Protein AF-A0A849I691-F1 (afdb_monomer)

Secondary structure (DSSP, 8-state):
-PPEEEEE-SSHHHHHHHHHHHHTT-EEEEEESSSS------EEE--THHHHHHHHTT-HHHHHHTB----EEEEE-TTS-EEEEEETTTTTTBSSSBTTEEEHHHHHHHHHHHHTTTSEEEET--PPPSSS-TTHHHHHS--SHHHHHHHHHHHHHHTSHHHHHHHHHHS-PPP-------------

Organism: NCBI:txid2730920

Sequence (188 aa):
MAHRVLVTGASIAGCTAAWWLSHLGNEVTVVERTAEFRDGGQNIDVRGIGREVLRRMGLEQRVLECGTGETGTAWVDGDGRIVAQFTTDELGGDGPTAEMEILRGDLARVLYEAARDTVEFRFGDSIRGQGIPKIAPKLANPKTRLGIRLLHAALRIASTRGVRLIAGRLFSRPPKAPDISVYEHPAG

Radius of gyration: 23.82 Å; Cα contacts (8 Å, |Δi|>4): 240; chains: 1; bounding box: 52×49×68 Å

Solvent-accessible surface area (backbone atoms only — not comparable to full-atom values): 11074 Å² total; per-residue (Å²): 131,71,48,84,44,82,40,81,36,80,37,57,71,34,22,50,50,45,36,56,45,27,76,73,54,27,51,33,37,36,30,18,65,48,74,58,88,72,73,56,73,57,78,43,67,54,57,72,69,57,42,52,54,30,46,76,70,72,38,42,68,62,50,52,75,57,31,71,75,71,62,50,48,72,44,58,50,98,86,66,48,78,77,46,75,49,42,20,76,84,44,76,32,74,40,100,42,32,71,41,26,25,32,48,11,55,55,21,45,57,36,38,66,74,19,55,88,69,33,48,76,39,56,55,32,72,90,74,81,76,99,56,63,89,58,52,70,51,69,76,57,48,90,45,75,66,49,43,53,51,49,54,50,52,53,55,56,58,68,33,72,70,48,46,57,52,47,59,70,77,64,67,65,80,76,77,71,78,88,68,76,70,79,78,72,78,88,124

Foldseek 3Di:
DAEEEEFEALFQVRLLVLLVSLVVVYAYEYEYQAQDQDAFADKDDQDDVSLVSCVVLVNNVVLLVQAPPQQWDFDADPVRDTPDIDGCVNVVQPPVHGSRIHTRRSSSVSSCVSNVVRYHYHYNDDDDDPPDPPCVVCLVDPPDPVSVVVVVVVVVVCPDPVNVVVCCVPPPDPPPPPPPPPPPDPPD

pLDDT: mean 86.13, std 14.06, range [45.44, 98.62]

Structure (mmCIF, N/CA/C/O backbone):
data_AF-A0A849I691-F1
#
_entry.id   AF-A0A849I691-F1
#
loop_
_atom_site.group_PDB
_atom_site.id
_atom_site.type_symbol
_atom_site.label_atom_id
_atom_site.label_alt_id
_atom_site.label_comp_id
_atom_site.label_asym_id
_atom_site.label_entity_id
_atom_site.label_seq_id
_atom_site.pdbx_PDB_ins_code
_atom_site.Cartn_x
_atom_site.Cartn_y
_atom_site.Cartn_z
_atom_site.occupancy
_atom_site.B_iso_or_equiv
_atom_site.auth_seq_id
_atom_site.auth_comp_id
_atom_site.auth_asym_id
_atom_site.auth_atom_id
_atom_site.pdbx_PDB_model_num
ATOM 1 N N . MET A 1 1 ? -1.406 7.178 24.703 1.00 60.94 1 MET A N 1
ATOM 2 C CA . MET A 1 1 ? -2.685 6.467 24.932 1.00 60.94 1 MET A CA 1
ATOM 3 C C . MET A 1 1 ? -2.991 5.663 23.679 1.00 60.94 1 MET A C 1
ATOM 5 O O . MET A 1 1 ? -2.717 6.174 22.603 1.00 60.94 1 MET A O 1
ATOM 9 N N . ALA A 1 2 ? -3.506 4.439 23.793 1.00 82.75 2 ALA A N 1
ATOM 10 C CA . ALA A 1 2 ? -3.894 3.654 22.620 1.00 82.75 2 ALA A CA 1
ATOM 11 C C . ALA A 1 2 ? -5.190 4.221 22.016 1.00 82.75 2 ALA A C 1
ATOM 13 O O . ALA A 1 2 ? -6.196 4.343 22.720 1.00 82.75 2 ALA A O 1
ATOM 14 N N . HIS A 1 3 ? -5.171 4.593 20.733 1.00 95.31 3 HIS A N 1
ATOM 15 C CA . HIS A 1 3 ? -6.368 5.019 20.007 1.00 95.31 3 HIS A CA 1
ATOM 16 C C . HIS A 1 3 ? -6.984 3.844 19.247 1.00 95.31 3 HIS A C 1
ATOM 18 O O . HIS A 1 3 ? -6.275 2.935 18.820 1.00 95.31 3 HIS A O 1
ATOM 24 N N . ARG A 1 4 ? -8.303 3.898 19.027 1.00 97.62 4 ARG A N 1
ATOM 25 C CA . ARG A 1 4 ? -8.990 3.017 18.075 1.00 97.62 4 ARG A CA 1
ATOM 26 C C . ARG A 1 4 ? -9.039 3.683 16.711 1.00 97.62 4 ARG A C 1
ATOM 28 O O . ARG A 1 4 ? -9.617 4.765 16.586 1.00 97.62 4 ARG A O 1
ATOM 35 N N . VAL A 1 5 ? -8.458 3.043 15.702 1.00 98.00 5 VAL A N 1
ATOM 36 C CA . VAL A 1 5 ? -8.340 3.593 14.349 1.00 98.00 5 VAL A CA 1
ATOM 37 C C . VAL A 1 5 ? -8.994 2.660 13.337 1.00 98.00 5 VAL A C 1
ATOM 39 O O . VAL A 1 5 ? -8.696 1.472 13.281 1.00 98.00 5 VAL A O 1
ATOM 42 N N . LEU A 1 6 ? -9.871 3.221 12.502 1.00 97.69 6 LEU A N 1
ATOM 43 C CA . LEU A 1 6 ? -10.476 2.520 11.374 1.00 97.69 6 LEU A CA 1
ATOM 44 C C . LEU A 1 6 ? -9.784 2.938 10.074 1.00 97.69 6 LEU A C 1
ATOM 46 O O . LEU A 1 6 ? -9.801 4.114 9.708 1.00 97.69 6 LEU A O 1
ATOM 50 N N . VAL A 1 7 ? -9.231 1.971 9.349 1.00 98.06 7 VAL A N 1
ATOM 51 C CA . VAL A 1 7 ? -8.635 2.154 8.021 1.00 98.06 7 VAL A CA 1
ATOM 52 C C . VAL A 1 7 ? -9.565 1.550 6.968 1.00 98.06 7 VAL A C 1
ATOM 54 O O . VAL A 1 7 ? -10.078 0.447 7.132 1.00 98.06 7 VAL A O 1
ATOM 57 N N . THR A 1 8 ? -9.804 2.267 5.869 1.00 96.88 8 THR A N 1
ATOM 58 C CA . THR A 1 8 ? -10.676 1.805 4.776 1.00 96.88 8 THR A CA 1
ATOM 59 C C . THR A 1 8 ? -9.861 1.403 3.548 1.00 96.88 8 THR A C 1
ATOM 61 O O . THR A 1 8 ? -9.319 2.255 2.845 1.00 96.88 8 THR A O 1
ATOM 64 N N . GLY A 1 9 ? -9.847 0.106 3.251 1.00 96.69 9 GLY A N 1
ATOM 65 C CA . GLY A 1 9 ? -9.200 -0.518 2.100 1.00 96.69 9 GLY A CA 1
ATOM 66 C C . GLY A 1 9 ? -7.995 -1.373 2.493 1.00 96.69 9 GLY A C 1
ATOM 67 O O . GLY A 1 9 ? -7.055 -0.875 3.108 1.00 96.69 9 GLY A O 1
ATOM 68 N N . ALA A 1 10 ? -7.985 -2.639 2.073 1.00 96.75 10 ALA A N 1
ATOM 69 C CA . ALA A 1 10 ? -6.887 -3.584 2.295 1.00 96.75 10 ALA A CA 1
ATOM 70 C C . ALA A 1 10 ? -6.033 -3.713 1.023 1.00 96.75 10 ALA A C 1
ATOM 72 O O . ALA A 1 10 ? -6.043 -4.717 0.316 1.00 96.75 10 ALA A O 1
ATOM 73 N N . SER A 1 11 ? -5.320 -2.638 0.688 1.00 95.56 11 SER A N 1
ATOM 74 C CA . SER A 1 11 ? -4.305 -2.627 -0.375 1.00 95.56 11 SER A CA 1
ATOM 75 C C . SER A 1 11 ? -3.050 -1.917 0.137 1.00 95.56 11 SER A C 1
ATOM 77 O O . SER A 1 11 ? -2.894 -1.800 1.345 1.00 95.56 11 SER A O 1
ATOM 79 N N . ILE A 1 12 ? -2.179 -1.418 -0.742 1.00 97.00 12 ILE A N 1
ATOM 80 C CA . ILE A 1 12 ? -0.862 -0.862 -0.386 1.00 97.00 12 ILE A CA 1
ATOM 81 C C . ILE A 1 12 ? -0.962 0.167 0.752 1.00 97.00 12 ILE A C 1
ATOM 83 O O . ILE A 1 12 ? -0.550 -0.112 1.871 1.00 97.00 12 ILE A O 1
ATOM 87 N N . ALA A 1 13 ? -1.591 1.323 0.508 1.00 97.31 13 ALA A N 1
ATOM 88 C CA . ALA A 1 13 ? -1.634 2.402 1.498 1.00 97.31 13 ALA A CA 1
ATOM 89 C C . ALA A 1 13 ? -2.339 2.000 2.805 1.00 97.31 13 ALA A C 1
ATOM 91 O O . ALA A 1 13 ? -1.887 2.370 3.884 1.00 97.31 13 ALA A O 1
ATOM 92 N N . GLY A 1 14 ? -3.431 1.234 2.714 1.00 97.81 14 GLY A N 1
ATOM 93 C CA . GLY A 1 14 ? -4.190 0.806 3.887 1.00 97.81 14 GLY A CA 1
ATOM 94 C C . GLY A 1 14 ? -3.421 -0.181 4.763 1.00 97.81 14 GLY A C 1
ATOM 95 O O . GLY A 1 14 ? -3.361 0.013 5.972 1.00 97.81 14 GLY A O 1
ATOM 96 N N . CYS A 1 15 ? -2.769 -1.182 4.163 1.00 98.00 15 CYS A N 1
ATOM 97 C CA . CYS A 1 15 ? -1.963 -2.152 4.906 1.00 98.00 15 CYS A CA 1
ATOM 98 C C . CYS A 1 15 ? -0.709 -1.494 5.496 1.00 98.00 15 CYS A C 1
ATOM 100 O O . CYS A 1 15 ? -0.416 -1.700 6.670 1.00 98.00 15 CYS A O 1
ATOM 102 N N . THR A 1 16 ? -0.019 -0.630 4.739 1.00 98.50 16 THR A N 1
ATOM 103 C CA . THR A 1 16 ? 1.133 0.133 5.249 1.00 98.50 16 THR A CA 1
ATOM 104 C C . THR A 1 16 ? 0.745 1.030 6.424 1.00 98.50 16 THR A C 1
ATOM 106 O O . THR A 1 16 ? 1.423 1.024 7.450 1.00 98.50 16 THR A O 1
ATOM 109 N N . ALA A 1 17 ? -0.351 1.789 6.308 1.00 98.38 17 ALA A N 1
ATOM 110 C CA . ALA A 1 17 ? -0.817 2.652 7.390 1.00 98.38 17 ALA A CA 1
ATOM 111 C C . ALA A 1 17 ? -1.212 1.835 8.625 1.00 98.38 17 ALA A C 1
ATOM 113 O O . ALA A 1 17 ? -0.834 2.193 9.737 1.00 98.38 17 ALA A O 1
ATOM 114 N N . ALA A 1 18 ? -1.935 0.729 8.432 1.00 98.50 18 ALA A N 1
ATOM 115 C CA . ALA A 1 18 ? -2.361 -0.128 9.527 1.00 98.50 18 ALA A CA 1
ATOM 116 C C . ALA A 1 18 ? -1.176 -0.748 10.276 1.00 98.50 18 ALA A C 1
ATOM 118 O O . ALA A 1 18 ? -1.169 -0.736 11.506 1.00 98.50 18 ALA A O 1
ATOM 119 N N . TRP A 1 19 ? -0.150 -1.198 9.546 1.00 98.62 19 TRP A N 1
ATOM 120 C CA . TRP A 1 19 ? 1.090 -1.698 10.132 1.00 98.62 19 TRP A CA 1
ATOM 121 C C . TRP A 1 19 ? 1.742 -0.645 11.033 1.00 98.62 19 TRP A C 1
ATOM 123 O O . TRP A 1 19 ? 1.945 -0.902 12.217 1.00 98.62 19 TRP A O 1
ATOM 133 N N . TRP A 1 20 ? 1.993 0.565 10.518 1.00 98.31 20 TRP A N 1
ATOM 134 C CA . TRP A 1 20 ? 2.648 1.629 11.292 1.00 98.31 20 TRP A CA 1
ATOM 135 C C . TRP A 1 20 ? 1.816 2.079 12.493 1.00 98.31 20 TRP A C 1
ATOM 137 O O . TRP A 1 20 ? 2.354 2.253 13.581 1.00 98.31 20 TRP A O 1
ATOM 147 N N . LEU A 1 21 ? 0.503 2.241 12.325 1.00 98.25 21 LEU A N 1
ATOM 148 C CA . LEU A 1 21 ? -0.388 2.637 13.415 1.00 98.25 21 LEU A CA 1
ATOM 149 C C . LEU A 1 21 ? -0.431 1.581 14.526 1.00 98.25 21 LEU A C 1
ATOM 151 O O . LEU A 1 21 ? -0.383 1.950 15.700 1.00 98.25 21 LEU A O 1
ATOM 155 N N . SER A 1 22 ? -0.467 0.295 14.168 1.00 97.88 22 SER A N 1
ATOM 156 C CA . SER A 1 22 ? -0.406 -0.808 15.133 1.00 97.88 22 SER A CA 1
ATOM 157 C C . SER A 1 22 ? 0.940 -0.834 15.872 1.00 97.88 22 SER A C 1
ATOM 159 O O . SER A 1 22 ? 0.965 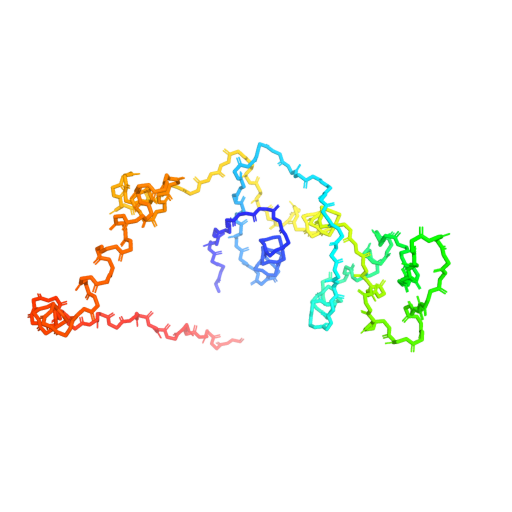-0.890 17.100 1.00 97.88 22 SER A O 1
ATOM 161 N N . HIS A 1 23 ? 2.061 -0.634 15.166 1.00 96.19 23 HIS A N 1
ATOM 162 C CA . HIS A 1 23 ? 3.401 -0.555 15.774 1.00 96.19 23 HIS A CA 1
ATOM 163 C C . HIS A 1 23 ? 3.597 0.664 16.690 1.00 96.19 23 HIS A C 1
ATOM 165 O O . HIS A 1 23 ? 4.462 0.650 17.562 1.00 96.19 23 HIS A O 1
ATOM 171 N N . LEU A 1 24 ? 2.773 1.703 16.540 1.00 96.38 24 LEU A N 1
ATOM 172 C CA . LEU A 1 24 ? 2.709 2.844 17.458 1.00 96.38 24 LEU A CA 1
ATOM 173 C C . LEU A 1 24 ? 1.798 2.592 18.679 1.00 96.38 24 LEU A C 1
ATOM 175 O O . LEU A 1 24 ? 1.555 3.513 19.459 1.00 96.38 24 LEU A O 1
ATOM 179 N N . GLY A 1 25 ? 1.285 1.370 18.856 1.00 96.56 25 GLY A N 1
ATOM 180 C CA . GLY A 1 25 ? 0.466 0.965 20.002 1.00 96.56 25 GLY A CA 1
ATOM 181 C C . GLY A 1 25 ? -1.027 1.280 19.868 1.00 96.56 25 GLY A C 1
ATOM 182 O O . GLY A 1 25 ? -1.720 1.373 20.882 1.00 96.56 25 GLY A O 1
ATOM 183 N N . ASN A 1 26 ? -1.531 1.483 18.647 1.00 97.94 26 ASN A N 1
ATOM 184 C CA . ASN A 1 26 ? -2.956 1.720 18.402 1.00 97.94 26 ASN A CA 1
ATOM 185 C C . ASN A 1 26 ? -3.703 0.416 18.101 1.00 97.94 26 ASN A C 1
ATOM 187 O O . ASN A 1 26 ? -3.159 -0.505 17.501 1.00 97.94 26 ASN A O 1
ATOM 191 N N . GLU A 1 27 ? -4.985 0.378 18.454 1.00 98.00 27 GLU A N 1
ATOM 192 C CA . GLU A 1 27 ? -5.903 -0.693 18.070 1.00 98.00 27 GLU A CA 1
ATOM 193 C C . GLU A 1 27 ? -6.467 -0.370 16.681 1.00 98.00 27 GLU A C 1
ATOM 195 O O . GLU A 1 27 ? -7.225 0.592 16.511 1.00 98.00 27 GLU A O 1
ATOM 200 N N . VAL A 1 28 ? -6.055 -1.132 15.667 1.00 98.56 28 VAL A N 1
ATOM 201 C CA . VAL A 1 28 ? -6.387 -0.845 14.267 1.00 98.56 28 VAL A CA 1
ATOM 202 C C . VAL A 1 28 ? -7.310 -1.915 13.697 1.00 98.56 28 VAL A C 1
ATOM 204 O O . VAL A 1 28 ? -6.989 -3.103 13.722 1.00 98.56 28 VAL A O 1
ATOM 207 N N . THR A 1 29 ? -8.412 -1.470 13.093 1.00 98.50 29 THR A N 1
ATOM 208 C CA . THR A 1 29 ? -9.275 -2.303 12.249 1.00 98.50 29 THR A CA 1
ATOM 209 C C . THR A 1 29 ? -9.204 -1.803 10.808 1.00 98.50 29 THR A C 1
ATOM 211 O O . THR A 1 29 ? -9.394 -0.614 10.540 1.00 98.50 29 THR A O 1
ATOM 214 N N . VAL A 1 30 ? -8.973 -2.703 9.857 1.00 98.50 30 VAL A N 1
ATOM 215 C CA . VAL A 1 30 ? -9.044 -2.441 8.416 1.00 98.50 30 VAL A CA 1
ATOM 216 C C . VAL A 1 30 ? -10.333 -3.043 7.866 1.00 98.50 30 VAL A C 1
ATOM 218 O O . VAL A 1 30 ? -10.579 -4.236 8.027 1.00 98.50 30 VAL A O 1
ATOM 221 N N . VAL A 1 31 ? -11.144 -2.242 7.175 1.00 97.94 31 VAL A N 1
ATOM 222 C CA . VAL A 1 31 ? -12.321 -2.725 6.430 1.00 97.94 31 VAL A CA 1
ATOM 223 C C . VAL A 1 31 ? -12.040 -2.744 4.933 1.00 97.94 31 VAL A C 1
ATOM 225 O O . VAL A 1 31 ? -11.530 -1.769 4.382 1.00 97.94 31 VAL A O 1
ATOM 228 N N . GLU A 1 32 ? -12.401 -3.828 4.256 1.00 97.12 32 GLU A N 1
ATOM 229 C CA . GLU A 1 32 ? -12.288 -3.975 2.804 1.00 97.12 32 GLU A CA 1
ATOM 230 C C . GLU A 1 32 ? -13.604 -4.477 2.217 1.00 97.12 32 GLU A C 1
ATOM 232 O O . GLU A 1 32 ? -14.200 -5.440 2.693 1.00 97.12 32 GLU A O 1
ATOM 237 N N . ARG A 1 33 ? -14.042 -3.828 1.135 1.00 95.62 33 ARG A N 1
ATOM 238 C CA . ARG A 1 33 ? -15.326 -4.102 0.491 1.00 95.62 33 ARG A CA 1
ATOM 239 C C . ARG A 1 33 ? -15.347 -5.467 -0.188 1.00 95.62 33 ARG A C 1
ATOM 241 O O . ARG A 1 33 ? -16.424 -6.039 -0.341 1.00 95.62 33 ARG A O 1
ATOM 248 N N . THR A 1 34 ? -14.210 -5.948 -0.684 1.00 95.06 34 THR A N 1
ATOM 249 C CA . THR A 1 34 ? -14.140 -7.271 -1.317 1.00 95.06 34 THR A CA 1
ATOM 250 C C . THR A 1 34 ? -14.197 -8.377 -0.276 1.00 95.06 34 THR A C 1
ATOM 252 O O . THR A 1 34 ? -13.718 -8.195 0.835 1.00 95.06 34 THR A O 1
ATOM 255 N N . ALA A 1 35 ? -14.820 -9.504 -0.631 1.00 95.94 35 ALA A N 1
ATOM 256 C CA . ALA A 1 35 ? -15.075 -10.615 0.291 1.00 95.94 35 ALA A CA 1
ATOM 257 C C . ALA A 1 35 ? -13.796 -11.303 0.794 1.00 95.94 35 ALA A C 1
ATOM 259 O O . ALA A 1 35 ? -13.812 -11.935 1.844 1.00 95.94 35 ALA A O 1
ATOM 260 N N . GLU A 1 36 ? -12.698 -11.145 0.062 1.00 94.69 36 GLU A N 1
ATOM 261 C CA . GLU A 1 36 ? -11.384 -11.684 0.387 1.00 94.69 36 GLU A CA 1
ATOM 262 C C . GLU A 1 36 ? -10.279 -10.752 -0.125 1.00 94.69 36 GLU A C 1
ATOM 264 O O . GLU A 1 36 ? -10.542 -9.772 -0.847 1.00 94.69 36 GLU A O 1
ATOM 269 N N . PHE A 1 37 ? -9.044 -11.058 0.276 1.00 93.94 37 PHE A N 1
ATOM 270 C CA . PHE A 1 37 ? -7.855 -10.382 -0.222 1.00 93.94 37 PHE A CA 1
ATOM 271 C C . PHE A 1 37 ? -7.702 -10.628 -1.727 1.00 93.94 37 PHE A C 1
ATOM 273 O O . PHE A 1 37 ? -7.924 -11.735 -2.209 1.00 93.94 37 PHE A O 1
ATOM 280 N N . ARG A 1 38 ? -7.342 -9.586 -2.484 1.00 89.50 38 ARG A N 1
ATOM 281 C CA . ARG A 1 38 ? -7.230 -9.672 -3.944 1.00 89.50 38 ARG A CA 1
ATOM 282 C C . ARG A 1 38 ? -5.781 -9.665 -4.390 1.00 89.50 38 ARG A C 1
ATOM 284 O O . ARG A 1 38 ? -5.086 -8.672 -4.184 1.00 89.50 38 ARG A O 1
ATOM 291 N N . ASP A 1 39 ? -5.417 -10.720 -5.101 1.00 87.25 39 ASP A N 1
ATOM 292 C CA . ASP A 1 39 ? -4.116 -10.872 -5.742 1.00 87.25 39 ASP A CA 1
ATOM 293 C C . ASP A 1 39 ? -4.056 -10.276 -7.147 1.00 87.25 39 ASP A C 1
ATOM 295 O O . ASP A 1 39 ? -5.061 -9.840 -7.723 1.00 87.25 39 ASP A O 1
ATOM 299 N N . GLY A 1 40 ? -2.840 -10.287 -7.694 1.00 85.62 40 GLY A N 1
ATOM 300 C CA . GLY A 1 40 ? -2.536 -9.847 -9.046 1.00 85.62 4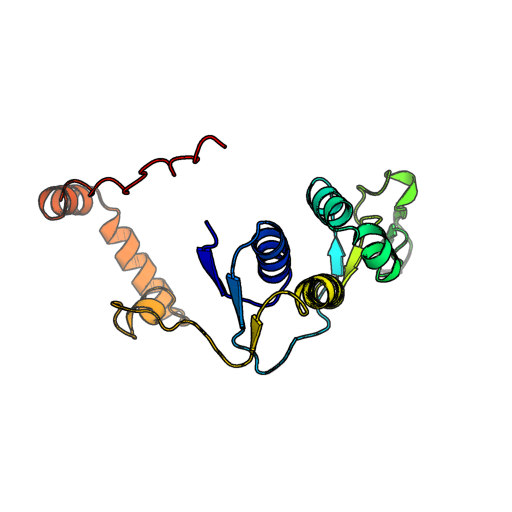0 GLY A CA 1
ATOM 301 C C . GLY A 1 40 ? -2.715 -8.344 -9.262 1.00 85.62 40 GLY A C 1
ATOM 302 O O . GLY A 1 40 ? -2.838 -7.536 -8.338 1.00 85.62 40 GLY A O 1
ATOM 303 N N . GLY A 1 41 ? -2.714 -7.949 -10.529 1.00 87.94 41 GLY A N 1
ATOM 304 C CA . GLY A 1 41 ? -2.784 -6.555 -10.949 1.00 87.94 41 GLY A CA 1
ATOM 305 C C . GLY A 1 41 ? -1.651 -6.206 -11.899 1.00 87.94 41 GLY A C 1
ATOM 306 O O . GLY A 1 41 ? -0.968 -7.079 -12.415 1.00 87.94 41 GLY A O 1
ATOM 307 N N . GLN A 1 42 ? -1.496 -4.916 -12.149 1.00 93.19 42 GLN A N 1
ATOM 308 C CA . GLN A 1 42 ? -0.450 -4.372 -13.005 1.00 93.19 42 GLN A CA 1
ATOM 309 C C . GLN A 1 42 ? 0.908 -4.290 -12.288 1.00 93.19 42 GLN A C 1
ATOM 311 O O . GLN A 1 42 ? 0.939 -4.175 -11.056 1.00 93.19 42 GLN A O 1
ATOM 316 N N . ASN A 1 43 ? 1.993 -4.265 -13.066 1.00 92.31 43 ASN A N 1
ATOM 317 C CA . ASN A 1 43 ? 3.331 -3.920 -12.585 1.00 92.31 43 ASN A CA 1
ATOM 318 C C . ASN A 1 43 ? 3.320 -2.497 -12.013 1.00 92.31 43 ASN A C 1
ATOM 320 O O . ASN A 1 43 ? 2.630 -1.604 -12.523 1.00 92.31 43 ASN A O 1
ATOM 324 N N . ILE A 1 44 ? 4.051 -2.306 -10.923 1.00 93.19 44 ILE A N 1
ATOM 325 C CA . ILE A 1 44 ? 4.296 -1.009 -10.304 1.00 93.19 44 ILE A CA 1
ATOM 326 C C . ILE A 1 44 ? 5.751 -0.930 -9.859 1.00 93.19 44 ILE A C 1
ATOM 328 O O . ILE A 1 44 ? 6.337 -1.930 -9.451 1.00 93.19 44 ILE A O 1
ATOM 332 N N . ASP A 1 45 ? 6.272 0.288 -9.833 1.00 91.94 45 ASP A N 1
ATOM 333 C CA . ASP A 1 45 ? 7.601 0.566 -9.307 1.00 91.94 45 ASP A CA 1
ATOM 334 C C . ASP A 1 45 ? 7.518 1.121 -7.892 1.00 91.94 45 ASP A C 1
ATOM 336 O O . ASP A 1 45 ? 6.725 2.028 -7.604 1.00 91.94 45 ASP A O 1
ATOM 340 N N . VAL A 1 46 ? 8.405 0.651 -7.019 1.00 91.50 46 VAL A N 1
ATOM 341 C CA . VAL A 1 46 ? 8.628 1.275 -5.715 1.00 91.50 46 VAL A CA 1
ATOM 342 C C . VAL A 1 46 ? 9.951 2.032 -5.734 1.00 91.50 46 VAL A C 1
ATOM 344 O O . VAL A 1 46 ? 11.031 1.450 -5.768 1.00 91.50 46 VAL A O 1
ATOM 347 N N . ARG A 1 47 ? 9.866 3.364 -5.675 1.00 89.69 47 ARG A N 1
ATOM 348 C CA . ARG A 1 47 ? 11.020 4.268 -5.789 1.00 89.69 47 ARG A CA 1
ATOM 349 C C . ARG A 1 47 ? 11.155 5.181 -4.573 1.00 89.69 47 ARG A C 1
ATOM 351 O O . ARG A 1 47 ? 10.195 5.403 -3.826 1.00 89.69 47 ARG A O 1
ATOM 358 N N . GLY A 1 48 ? 12.354 5.735 -4.392 1.00 89.75 48 GLY A N 1
ATOM 359 C CA . GLY A 1 48 ? 12.650 6.776 -3.405 1.00 89.75 48 GLY A CA 1
ATOM 360 C C . GLY A 1 48 ? 12.126 6.459 -2.000 1.00 89.75 48 GLY A C 1
ATOM 361 O O . GLY A 1 48 ? 12.457 5.432 -1.409 1.00 89.75 48 GLY A O 1
ATOM 362 N N . ILE A 1 49 ? 11.272 7.341 -1.470 1.00 93.00 49 ILE A N 1
ATOM 363 C CA . ILE A 1 49 ? 10.722 7.233 -0.107 1.00 93.00 49 ILE A CA 1
ATOM 364 C C . ILE A 1 49 ? 9.904 5.945 0.084 1.00 93.00 49 ILE A C 1
ATOM 366 O O . ILE A 1 49 ? 9.905 5.392 1.180 1.00 93.00 49 ILE A O 1
ATOM 370 N N . GLY A 1 50 ? 9.247 5.425 -0.959 1.00 93.50 50 GLY A N 1
ATOM 371 C CA . GLY A 1 50 ? 8.500 4.167 -0.856 1.00 93.50 50 GLY A CA 1
ATOM 372 C C . GLY A 1 50 ? 9.399 2.989 -0.474 1.00 93.50 50 GLY A C 1
ATOM 373 O O . GLY A 1 50 ? 9.047 2.198 0.400 1.00 93.50 50 GLY A O 1
ATOM 374 N N . ARG A 1 51 ? 10.604 2.931 -1.055 1.00 93.31 51 ARG A N 1
ATOM 375 C CA . ARG A 1 51 ? 11.613 1.916 -0.728 1.00 93.31 51 ARG A CA 1
ATOM 376 C C . ARG A 1 51 ? 12.124 2.078 0.702 1.00 93.31 51 ARG A C 1
ATOM 378 O O . ARG A 1 51 ? 12.266 1.094 1.419 1.00 93.31 51 ARG A O 1
ATOM 385 N N . GLU A 1 52 ? 12.340 3.315 1.145 1.00 95.44 52 GLU A N 1
ATOM 386 C CA . GLU A 1 52 ? 12.748 3.599 2.526 1.00 95.44 52 GLU A CA 1
ATOM 387 C C . GLU A 1 52 ? 11.679 3.188 3.551 1.00 95.44 52 GLU A C 1
ATOM 389 O O . GLU A 1 52 ? 12.006 2.640 4.602 1.00 95.44 52 GLU A O 1
ATOM 394 N N . VAL A 1 53 ? 10.393 3.379 3.239 1.00 97.62 53 VAL A N 1
ATOM 395 C CA . VAL A 1 53 ? 9.296 2.890 4.088 1.00 97.62 53 VAL A CA 1
ATOM 396 C C . VAL A 1 53 ? 9.354 1.368 4.219 1.00 97.62 53 VAL A C 1
ATOM 398 O O . VAL A 1 53 ? 9.315 0.864 5.339 1.00 97.62 53 VAL A O 1
ATOM 401 N N . LEU A 1 54 ? 9.516 0.635 3.113 1.00 97.50 54 LEU A N 1
ATOM 402 C CA . LEU A 1 54 ? 9.649 -0.827 3.145 1.00 97.50 54 LEU A CA 1
ATOM 403 C C . LEU A 1 54 ? 10.885 -1.285 3.925 1.00 97.50 54 LEU A C 1
ATOM 405 O O . LEU A 1 54 ? 10.801 -2.249 4.686 1.00 97.50 54 LEU A O 1
ATOM 409 N N . ARG A 1 55 ? 12.013 -0.580 3.786 1.00 96.69 55 ARG A N 1
ATOM 410 C CA . ARG A 1 55 ? 13.244 -0.847 4.542 1.00 96.69 55 ARG A CA 1
ATOM 411 C C . ARG A 1 55 ? 13.009 -0.734 6.045 1.00 96.69 55 ARG A C 1
ATOM 413 O O . ARG A 1 55 ? 13.366 -1.640 6.789 1.00 96.69 55 ARG A O 1
ATOM 420 N N . ARG A 1 56 ? 12.341 0.333 6.493 1.00 97.88 56 ARG A N 1
ATOM 421 C CA . ARG A 1 56 ? 11.997 0.535 7.914 1.00 97.88 56 ARG A CA 1
ATOM 422 C C . ARG A 1 56 ? 10.988 -0.476 8.448 1.00 97.88 56 ARG A C 1
ATOM 424 O O . ARG A 1 56 ? 10.978 -0.734 9.646 1.00 97.88 56 ARG A O 1
ATOM 431 N N . MET A 1 57 ? 10.167 -1.048 7.572 1.00 98.06 57 MET A N 1
ATOM 432 C CA . MET A 1 57 ? 9.277 -2.161 7.908 1.00 98.06 57 MET A CA 1
ATOM 433 C C . MET A 1 57 ? 10.000 -3.519 7.919 1.00 98.06 57 MET A C 1
ATOM 435 O O . MET A 1 57 ? 9.395 -4.517 8.296 1.00 98.06 57 MET A O 1
ATOM 439 N N . GLY A 1 58 ? 11.264 -3.588 7.483 1.00 97.88 58 GLY A N 1
ATOM 440 C CA . GLY A 1 58 ? 11.993 -4.848 7.306 1.00 97.88 58 GLY A CA 1
ATOM 441 C C . GLY A 1 58 ? 11.509 -5.686 6.115 1.00 97.88 58 GLY A C 1
ATOM 442 O O . GLY A 1 58 ? 11.786 -6.878 6.054 1.00 97.88 58 GLY A O 1
ATOM 443 N N . LEU A 1 59 ? 10.778 -5.083 5.171 1.00 97.94 59 LEU A N 1
ATOM 444 C CA . LEU A 1 59 ? 10.120 -5.778 4.055 1.00 97.94 59 LEU A CA 1
ATOM 445 C C . LEU A 1 59 ? 10.833 -5.611 2.713 1.00 97.94 59 LEU A C 1
ATOM 447 O O . LEU A 1 59 ? 10.449 -6.252 1.741 1.00 97.94 59 LEU A O 1
ATOM 451 N N . GLU A 1 60 ? 11.857 -4.762 2.637 1.00 95.69 60 GLU A N 1
ATOM 452 C CA . GLU A 1 60 ? 12.552 -4.446 1.384 1.00 95.69 60 GLU A CA 1
ATOM 453 C C . GLU A 1 60 ? 13.029 -5.697 0.636 1.00 95.69 60 GLU A C 1
ATOM 455 O O . GLU A 1 60 ? 12.697 -5.870 -0.534 1.00 95.69 60 GLU A O 1
ATOM 460 N N . GLN A 1 61 ? 13.745 -6.594 1.321 1.00 94.69 61 GLN A N 1
ATOM 461 C CA . GLN A 1 61 ? 14.273 -7.811 0.706 1.00 94.69 61 GLN A CA 1
ATOM 462 C C . GLN A 1 61 ? 13.153 -8.731 0.213 1.00 94.69 61 GLN A C 1
ATOM 464 O O . GLN A 1 61 ? 13.226 -9.267 -0.888 1.00 94.69 61 GLN A O 1
ATOM 469 N N . ARG A 1 62 ? 12.076 -8.857 0.994 1.00 95.88 62 ARG A N 1
ATOM 470 C CA . ARG A 1 62 ? 10.912 -9.660 0.617 1.00 95.88 62 ARG A CA 1
ATOM 471 C C . ARG A 1 62 ? 10.226 -9.115 -0.635 1.00 95.88 62 ARG A C 1
ATOM 473 O O . ARG A 1 62 ? 9.763 -9.889 -1.460 1.00 95.88 62 ARG A O 1
ATOM 480 N N . VAL A 1 63 ? 10.163 -7.792 -0.780 1.00 95.62 63 VAL A N 1
ATOM 481 C CA . VAL A 1 63 ? 9.604 -7.152 -1.977 1.00 95.62 63 VAL A CA 1
ATOM 482 C C . VAL A 1 63 ? 10.513 -7.359 -3.191 1.00 95.62 63 VAL A C 1
ATOM 484 O O . VAL A 1 63 ? 9.993 -7.643 -4.263 1.00 95.62 63 VAL A O 1
ATOM 487 N N . LEU A 1 64 ? 11.841 -7.295 -3.030 1.00 92.44 64 LEU A N 1
ATOM 488 C CA . LEU A 1 64 ? 12.789 -7.618 -4.108 1.00 92.44 64 LEU A CA 1
ATOM 489 C C . LEU A 1 64 ? 12.657 -9.078 -4.573 1.00 92.44 64 LEU A C 1
ATOM 491 O O . LEU A 1 64 ? 12.659 -9.342 -5.769 1.00 92.44 64 LEU A O 1
ATOM 495 N N . GLU A 1 65 ? 12.479 -10.024 -3.647 1.00 93.75 65 GLU A N 1
ATOM 496 C CA . GLU A 1 65 ? 12.258 -11.447 -3.964 1.00 93.75 65 GLU A CA 1
ATOM 497 C C . GLU A 1 65 ? 10.958 -11.706 -4.737 1.00 93.75 65 GLU A C 1
ATOM 499 O O . GLU A 1 65 ? 10.869 -12.675 -5.489 1.00 93.75 65 GLU A O 1
ATOM 504 N N . CYS A 1 66 ? 9.947 -10.856 -4.548 1.00 92.62 66 CYS A N 1
ATOM 505 C CA . CYS A 1 66 ? 8.680 -10.910 -5.276 1.00 92.62 66 CYS A CA 1
ATOM 506 C C . CYS A 1 66 ? 8.687 -10.060 -6.559 1.00 92.62 66 CYS A C 1
ATOM 508 O O . CYS A 1 66 ? 7.633 -9.896 -7.174 1.00 92.62 66 CYS A O 1
ATOM 510 N N . GLY A 1 67 ? 9.830 -9.483 -6.938 1.00 89.25 67 GLY A N 1
ATOM 511 C CA . GLY A 1 67 ? 9.940 -8.628 -8.113 1.00 89.25 67 GLY A CA 1
ATOM 512 C C . GLY A 1 67 ? 9.620 -9.358 -9.419 1.00 89.25 67 GLY A C 1
ATOM 513 O O . GLY A 1 67 ? 9.711 -10.582 -9.517 1.00 89.25 67 GLY A O 1
ATOM 514 N N . THR A 1 68 ? 9.258 -8.595 -10.450 1.00 86.50 68 THR A N 1
ATOM 515 C CA . THR A 1 68 ? 8.932 -9.131 -11.786 1.00 86.50 68 THR A CA 1
ATOM 516 C C . THR A 1 68 ? 10.149 -9.720 -12.503 1.00 86.50 68 THR A C 1
ATOM 518 O O . THR A 1 68 ? 9.994 -10.512 -13.433 1.00 86.50 68 THR A O 1
ATOM 521 N N . GLY A 1 69 ? 11.357 -9.351 -12.063 1.00 84.81 69 GLY A N 1
ATOM 522 C CA . GLY A 1 69 ? 12.612 -9.719 -12.712 1.00 84.81 69 GLY A CA 1
ATOM 523 C C . GLY A 1 69 ? 12.867 -8.949 -14.009 1.00 84.81 69 GLY A C 1
ATOM 524 O O . GLY A 1 69 ? 13.713 -9.374 -14.794 1.00 84.81 69 GLY A O 1
ATOM 525 N N . GLU A 1 70 ? 12.142 -7.851 -14.262 1.00 84.94 70 GLU A N 1
ATOM 526 C CA . GLU A 1 70 ? 12.395 -6.992 -15.419 1.00 84.94 70 GLU A CA 1
ATOM 527 C C . GLU A 1 70 ? 13.815 -6.406 -15.344 1.00 84.94 70 GLU A C 1
ATOM 529 O O . GLU A 1 70 ? 14.205 -5.785 -14.359 1.00 84.94 70 GLU A O 1
ATOM 534 N N . THR A 1 71 ? 14.610 -6.625 -16.394 1.00 83.25 71 THR A N 1
ATOM 535 C CA . THR A 1 71 ? 16.018 -6.189 -16.457 1.00 83.25 71 THR A CA 1
ATOM 536 C C . THR A 1 71 ? 16.207 -4.886 -17.238 1.00 83.25 71 THR A C 1
ATOM 538 O O . THR A 1 71 ? 17.332 -4.422 -17.431 1.00 83.25 71 THR A O 1
ATOM 541 N N . GLY A 1 72 ? 15.128 -4.320 -17.781 1.00 85.44 72 GLY A N 1
ATOM 542 C CA . GLY A 1 72 ? 15.178 -3.134 -18.626 1.00 85.44 72 GLY A CA 1
ATOM 543 C C . GLY A 1 72 ? 14.085 -3.082 -19.682 1.00 85.44 72 GLY A C 1
ATOM 544 O O . GLY A 1 72 ? 13.334 -4.030 -19.893 1.00 85.44 72 GLY A O 1
ATOM 545 N N . THR A 1 73 ? 14.069 -1.976 -20.416 1.00 89.31 73 THR A N 1
ATOM 546 C CA . THR A 1 73 ? 13.067 -1.692 -21.442 1.00 89.31 73 THR A CA 1
ATOM 547 C C . THR A 1 73 ? 13.730 -1.538 -22.808 1.00 89.31 73 THR A C 1
ATOM 549 O O . THR A 1 73 ? 14.719 -0.816 -22.960 1.00 89.31 73 THR A O 1
ATOM 552 N N . ALA A 1 74 ? 13.159 -2.191 -23.822 1.00 91.44 74 ALA A N 1
ATOM 553 C CA . ALA A 1 74 ? 13.551 -2.042 -25.218 1.00 91.44 74 ALA A CA 1
ATOM 554 C C . ALA A 1 74 ? 12.397 -1.467 -26.048 1.00 91.44 74 ALA A C 1
ATOM 556 O O . ALA A 1 74 ? 11.258 -1.925 -25.968 1.00 91.44 74 ALA A O 1
ATOM 557 N N . TRP A 1 75 ? 12.710 -0.481 -26.882 1.00 92.81 75 TRP A N 1
ATOM 558 C CA . TRP A 1 75 ? 11.821 0.028 -27.917 1.00 92.81 75 TRP A CA 1
ATOM 559 C C . TRP A 1 75 ? 12.124 -0.690 -29.221 1.00 92.81 75 TRP A C 1
ATOM 561 O O . TRP A 1 75 ? 13.288 -0.793 -29.614 1.00 92.81 75 TRP A O 1
ATOM 571 N N . VAL A 1 76 ? 11.076 -1.142 -29.905 1.00 96.44 76 VAL A N 1
ATOM 572 C CA . VAL A 1 76 ? 11.181 -1.843 -31.186 1.00 96.44 76 VAL A CA 1
ATOM 573 C C . VAL A 1 76 ?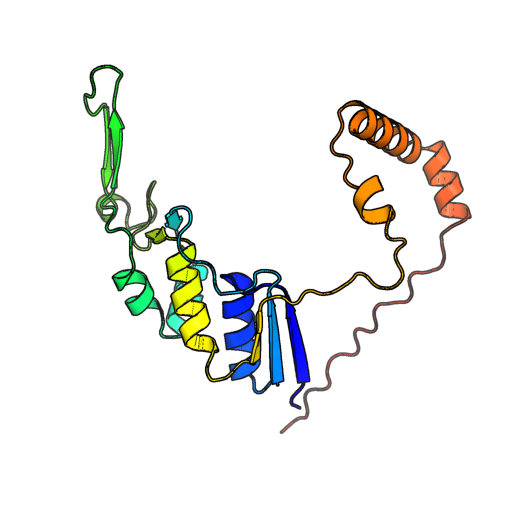 10.413 -1.115 -32.283 1.00 96.44 76 VAL A C 1
ATOM 575 O O . VAL A 1 76 ? 9.402 -0.462 -32.014 1.00 96.44 76 VAL A O 1
ATOM 578 N N . ASP A 1 77 ? 10.904 -1.204 -33.517 1.00 95.81 77 ASP A N 1
ATOM 579 C CA . ASP A 1 77 ? 10.185 -0.732 -34.701 1.00 95.81 77 ASP A CA 1
ATOM 580 C C . ASP A 1 77 ? 9.094 -1.726 -35.157 1.00 95.81 77 ASP A C 1
ATOM 582 O O . ASP A 1 77 ? 8.854 -2.760 -34.530 1.00 95.81 77 ASP A O 1
ATOM 586 N N . GLY A 1 78 ? 8.407 -1.409 -36.262 1.00 96.81 78 GLY A N 1
ATOM 587 C CA . GLY A 1 78 ? 7.354 -2.264 -36.829 1.00 96.81 78 GLY A CA 1
ATOM 588 C C . GLY A 1 78 ? 7.842 -3.615 -37.365 1.00 96.81 78 GLY A C 1
ATOM 589 O O . GLY A 1 78 ? 7.027 -4.519 -37.532 1.00 96.81 78 GLY A O 1
ATOM 590 N N . ASP A 1 79 ? 9.150 -3.766 -37.582 1.00 96.00 79 ASP A N 1
ATOM 591 C CA . ASP A 1 79 ? 9.790 -5.015 -38.000 1.00 96.00 79 ASP A CA 1
ATOM 592 C C . ASP A 1 79 ? 10.356 -5.800 -36.798 1.00 96.00 79 ASP A C 1
ATOM 594 O O . ASP A 1 79 ? 10.986 -6.845 -36.974 1.00 96.00 79 ASP A O 1
ATOM 598 N N . GLY A 1 80 ? 10.153 -5.306 -35.570 1.00 93.75 80 GLY A N 1
ATOM 599 C CA . GLY A 1 80 ? 10.642 -5.924 -34.339 1.00 93.75 80 GLY A CA 1
ATOM 600 C C . GLY A 1 80 ? 12.127 -5.684 -34.053 1.00 93.75 80 GLY A C 1
ATOM 601 O O . GLY A 1 80 ? 12.690 -6.356 -33.189 1.00 93.75 80 GLY A O 1
ATOM 602 N N . ARG A 1 81 ? 12.790 -4.749 -34.748 1.00 95.50 81 ARG A N 1
ATOM 603 C CA . ARG A 1 81 ? 14.196 -4.411 -34.472 1.00 95.50 81 ARG A CA 1
ATOM 604 C C . ARG A 1 81 ? 14.286 -3.448 -33.299 1.00 95.50 81 ARG A C 1
ATOM 606 O O . ARG A 1 81 ? 13.545 -2.471 -33.243 1.00 95.50 81 ARG A O 1
ATOM 613 N N . ILE A 1 82 ? 15.226 -3.697 -32.388 1.00 95.94 82 ILE A N 1
ATOM 614 C CA . ILE A 1 82 ? 15.498 -2.805 -31.255 1.00 95.94 82 ILE A CA 1
ATOM 615 C C . ILE A 1 82 ? 16.063 -1.482 -31.782 1.00 95.94 82 ILE A C 1
ATOM 617 O O . ILE A 1 82 ? 17.109 -1.464 -32.429 1.00 95.94 82 ILE A O 1
ATOM 621 N N . VAL A 1 83 ? 15.375 -0.380 -31.483 1.00 95.88 83 VAL A N 1
ATOM 622 C CA . VAL A 1 83 ? 15.794 0.989 -31.828 1.00 95.88 83 VAL A CA 1
ATOM 623 C C . VAL A 1 83 ? 16.378 1.742 -30.634 1.00 95.88 83 VAL A C 1
ATOM 625 O O . VAL A 1 83 ? 17.151 2.678 -30.819 1.00 95.88 83 VAL A O 1
ATOM 628 N N . ALA A 1 84 ? 16.031 1.330 -29.413 1.00 91.25 84 ALA A N 1
ATOM 629 C CA . ALA A 1 84 ? 16.630 1.817 -28.175 1.00 91.25 84 ALA A CA 1
ATOM 630 C C . ALA A 1 84 ? 16.473 0.769 -27.069 1.00 91.25 84 ALA A C 1
ATOM 632 O O . ALA A 1 84 ? 15.456 0.078 -27.015 1.00 91.25 84 ALA A O 1
ATOM 633 N N . GLN A 1 85 ? 17.452 0.674 -26.174 1.00 89.62 85 GLN A N 1
ATOM 634 C CA . GLN A 1 85 ? 17.420 -0.218 -25.020 1.00 89.62 85 GLN A CA 1
ATOM 635 C C . GLN A 1 85 ? 18.014 0.498 -23.812 1.00 89.62 85 GLN A C 1
ATOM 637 O O . GLN A 1 85 ? 19.000 1.218 -23.945 1.00 89.62 85 GLN A O 1
ATOM 642 N N . PHE A 1 86 ? 17.390 0.298 -22.657 1.00 85.44 86 PHE A N 1
ATOM 643 C CA . PHE A 1 86 ? 17.821 0.856 -21.386 1.00 85.44 86 PHE A CA 1
ATOM 644 C C . PHE A 1 86 ? 17.707 -0.235 -20.331 1.00 85.44 86 PHE A C 1
ATOM 646 O O . PHE A 1 86 ? 16.600 -0.698 -20.044 1.00 85.44 86 PHE A O 1
ATOM 653 N N . THR A 1 87 ? 18.833 -0.671 -19.780 1.00 81.31 87 THR A N 1
ATOM 654 C CA . THR A 1 87 ? 18.832 -1.647 -18.685 1.00 81.31 87 THR A CA 1
ATOM 655 C C . THR A 1 87 ? 18.641 -0.961 -17.333 1.00 81.31 87 THR A C 1
ATOM 657 O O . THR A 1 87 ? 18.932 0.229 -17.174 1.00 81.31 87 THR A O 1
ATOM 660 N N . THR A 1 88 ? 18.142 -1.703 -16.345 1.00 72.75 88 THR A N 1
ATOM 661 C CA . THR A 1 88 ? 18.019 -1.218 -14.959 1.00 72.75 88 THR A CA 1
ATOM 662 C C . THR A 1 88 ? 19.366 -0.783 -14.386 1.00 72.75 88 THR A C 1
ATOM 664 O O . THR A 1 88 ? 19.445 0.239 -13.701 1.00 72.75 88 THR A O 1
ATOM 667 N N . ASP A 1 89 ? 20.426 -1.520 -14.713 1.00 70.81 89 ASP A N 1
ATOM 668 C CA . ASP A 1 89 ? 21.769 -1.330 -14.162 1.00 70.81 89 ASP A CA 1
ATOM 669 C C . ASP A 1 89 ? 22.449 -0.075 -14.728 1.00 70.81 89 ASP A C 1
ATOM 671 O O . ASP A 1 89 ? 23.077 0.681 -13.987 1.00 70.81 89 ASP A O 1
ATOM 675 N N . GLU A 1 90 ? 22.269 0.202 -16.024 1.00 69.00 90 GLU A N 1
ATOM 676 C CA . GLU A 1 90 ? 22.825 1.391 -16.692 1.00 69.00 90 GLU A CA 1
ATOM 677 C C . GLU A 1 90 ? 22.261 2.706 -16.138 1.00 69.00 90 GLU A C 1
ATOM 679 O O . GLU A 1 90 ? 22.923 3.742 -16.205 1.00 69.00 90 GLU A O 1
ATOM 684 N N . LEU A 1 91 ? 21.046 2.672 -15.585 1.00 66.81 91 LEU A N 1
ATOM 685 C CA . LEU A 1 91 ? 20.336 3.847 -15.075 1.00 66.81 91 LEU A CA 1
ATOM 686 C C . LEU A 1 91 ? 20.260 3.894 -13.543 1.00 66.81 91 LEU A C 1
ATOM 688 O O . LEU A 1 91 ? 19.511 4.700 -12.989 1.00 66.81 91 LEU A O 1
ATOM 692 N N . GLY A 1 92 ? 21.017 3.040 -12.846 1.00 64.69 92 GLY A N 1
ATOM 693 C CA . GLY A 1 92 ? 21.043 3.007 -11.381 1.00 64.69 92 GLY A CA 1
ATOM 694 C C . GLY A 1 92 ? 19.678 2.704 -10.752 1.00 64.69 92 GLY A C 1
ATOM 695 O O . GLY A 1 92 ? 19.374 3.210 -9.673 1.00 64.69 92 GLY A O 1
ATOM 696 N N . GLY A 1 93 ? 18.835 1.933 -11.445 1.00 67.06 93 GLY A N 1
ATOM 697 C CA . GLY A 1 93 ? 17.501 1.549 -10.987 1.00 67.06 93 GLY A CA 1
ATOM 698 C C . GLY A 1 93 ? 16.434 2.647 -11.070 1.00 67.06 93 GLY A C 1
ATOM 699 O O . GLY A 1 93 ? 15.306 2.393 -10.649 1.00 67.06 93 GLY A O 1
ATOM 700 N N . ASP A 1 94 ? 16.745 3.832 -11.616 1.00 69.50 94 ASP A N 1
ATOM 701 C CA . ASP A 1 94 ? 15.774 4.919 -11.846 1.00 69.50 94 ASP A CA 1
ATOM 702 C C . ASP A 1 94 ? 15.443 5.109 -13.341 1.00 69.50 94 ASP A C 1
ATOM 704 O O . ASP A 1 94 ? 15.165 6.207 -13.820 1.00 69.50 94 ASP A O 1
ATOM 708 N N . GLY A 1 95 ? 15.482 4.010 -14.099 1.00 73.69 95 GLY A N 1
ATOM 709 C CA . GLY A 1 95 ? 15.165 3.976 -15.523 1.00 73.69 95 GLY A CA 1
ATOM 710 C C . GLY A 1 95 ? 13.670 3.843 -15.833 1.00 73.69 95 GLY A C 1
ATOM 711 O O . GLY A 1 95 ? 12.835 3.985 -14.935 1.00 73.69 95 GLY A O 1
ATOM 712 N N . PRO A 1 96 ? 13.313 3.554 -17.101 1.00 74.50 96 PRO A N 1
ATOM 713 C CA . PRO A 1 96 ? 11.933 3.286 -17.525 1.00 74.50 96 PRO A CA 1
ATOM 714 C C . PRO A 1 96 ? 11.228 2.188 -16.714 1.00 74.50 96 PRO A C 1
ATOM 716 O O . PRO A 1 96 ? 10.013 2.245 -16.556 1.00 74.50 96 PRO A O 1
ATOM 719 N N . THR A 1 97 ? 12.006 1.266 -16.151 1.00 73.62 97 THR A N 1
ATOM 720 C CA . THR A 1 97 ? 11.614 0.290 -15.128 1.00 73.62 97 THR A CA 1
ATOM 721 C C . THR A 1 97 ? 12.544 0.430 -13.915 1.00 73.62 97 THR A C 1
ATOM 723 O O . THR A 1 97 ? 13.685 0.898 -14.054 1.00 73.62 97 THR A O 1
ATOM 726 N N . ALA A 1 98 ? 12.038 0.122 -12.719 1.00 78.12 98 ALA A N 1
ATOM 727 C CA . ALA A 1 98 ? 12.800 0.197 -11.476 1.00 78.12 98 ALA A CA 1
ATOM 728 C C . ALA A 1 98 ? 13.426 -1.154 -11.114 1.00 78.12 98 ALA A C 1
ATOM 730 O O . ALA A 1 98 ? 12.854 -2.200 -11.385 1.00 78.12 98 ALA A O 1
ATOM 731 N N . GLU A 1 99 ? 14.534 -1.131 -10.366 1.00 78.94 99 GLU A N 1
ATOM 732 C CA . GLU A 1 99 ? 15.084 -2.345 -9.726 1.00 78.94 99 GLU A CA 1
ATOM 733 C C . GLU A 1 99 ? 14.014 -3.070 -8.880 1.00 78.94 99 GLU A C 1
ATOM 735 O O . GLU A 1 99 ? 13.947 -4.294 -8.839 1.00 78.94 99 GLU A O 1
ATOM 740 N N . MET A 1 100 ? 13.150 -2.296 -8.213 1.00 86.25 100 MET A N 1
ATOM 741 C CA . MET A 1 100 ? 12.029 -2.797 -7.419 1.00 86.25 100 MET A CA 1
ATOM 742 C C . MET A 1 100 ? 10.706 -2.631 -8.175 1.00 86.25 100 MET A C 1
ATOM 744 O O . MET A 1 100 ? 9.813 -1.890 -7.746 1.00 86.25 100 MET A O 1
ATOM 748 N N . GLU A 1 101 ? 10.597 -3.316 -9.310 1.00 90.88 101 GLU A N 1
ATOM 749 C CA . GLU A 1 101 ? 9.333 -3.526 -10.011 1.00 90.88 101 GLU A CA 1
ATOM 750 C C . GLU A 1 101 ? 8.645 -4.796 -9.489 1.00 90.88 101 GLU A C 1
ATOM 752 O O . GLU A 1 101 ? 9.239 -5.872 -9.424 1.00 90.88 101 GLU A O 1
ATOM 757 N N . ILE A 1 102 ? 7.377 -4.682 -9.097 1.00 94.00 102 ILE A N 1
ATOM 758 C CA . ILE A 1 102 ? 6.587 -5.766 -8.499 1.00 94.00 102 ILE A CA 1
ATOM 759 C C . ILE A 1 102 ? 5.131 -5.678 -8.965 1.00 94.00 102 ILE A C 1
ATOM 761 O O . ILE A 1 102 ? 4.612 -4.593 -9.243 1.00 94.00 102 ILE A O 1
ATOM 765 N N . LEU A 1 103 ? 4.414 -6.804 -9.011 1.00 95.06 103 LEU A N 1
ATOM 766 C CA . LEU A 1 103 ? 2.967 -6.767 -9.214 1.00 95.06 103 LEU A CA 1
ATOM 767 C C . LEU A 1 103 ? 2.280 -6.073 -8.035 1.00 95.06 103 LEU A C 1
ATOM 769 O O . LEU A 1 103 ? 2.522 -6.365 -6.863 1.00 95.06 103 LEU A O 1
ATOM 773 N N . ARG A 1 104 ? 1.331 -5.181 -8.333 1.00 95.19 104 ARG A N 1
ATOM 774 C CA . ARG A 1 104 ? 0.579 -4.440 -7.307 1.00 95.19 104 ARG A CA 1
ATOM 775 C C . ARG A 1 104 ? -0.084 -5.349 -6.266 1.00 95.19 104 ARG A C 1
ATOM 777 O O . ARG A 1 104 ? -0.222 -4.941 -5.112 1.00 95.19 104 ARG A O 1
ATOM 784 N N . GLY A 1 105 ? -0.545 -6.528 -6.678 1.00 95.38 105 GLY A N 1
ATOM 785 C CA . GLY A 1 105 ? -1.143 -7.528 -5.791 1.00 95.38 105 GLY A CA 1
ATOM 786 C C . GLY A 1 105 ? -0.127 -8.142 -4.839 1.00 95.38 105 GLY A C 1
ATOM 787 O O . GLY A 1 105 ? -0.403 -8.223 -3.647 1.00 95.38 105 GLY A O 1
ATOM 788 N N . ASP A 1 106 ? 1.066 -8.464 -5.334 1.00 96.06 106 ASP A N 1
ATOM 789 C CA . ASP A 1 106 ? 2.125 -9.088 -4.540 1.00 96.06 106 ASP A CA 1
ATOM 790 C C . ASP A 1 106 ? 2.685 -8.111 -3.506 1.00 96.06 106 ASP A C 1
ATOM 792 O O . ASP A 1 106 ? 2.801 -8.459 -2.331 1.00 96.06 106 ASP A O 1
ATOM 796 N N . LEU A 1 107 ? 2.896 -6.841 -3.878 1.00 97.19 107 LEU A N 1
ATOM 797 C CA . LEU A 1 107 ? 3.255 -5.812 -2.897 1.00 97.19 107 LEU A CA 1
ATOM 798 C C . LEU A 1 107 ? 2.172 -5.665 -1.821 1.00 97.19 107 LEU A C 1
ATOM 800 O O . LEU A 1 107 ? 2.471 -5.576 -0.629 1.00 97.19 107 LEU A O 1
ATOM 804 N N . ALA A 1 108 ? 0.900 -5.636 -2.228 1.00 97.19 108 ALA A N 1
ATOM 805 C CA . ALA A 1 108 ? -0.200 -5.556 -1.279 1.00 97.19 108 ALA A CA 1
ATOM 806 C C . ALA A 1 108 ? -0.245 -6.786 -0.357 1.00 97.19 108 ALA A C 1
ATOM 808 O O . ALA A 1 108 ? -0.556 -6.627 0.821 1.00 97.19 108 ALA A O 1
ATOM 809 N N . ARG A 1 109 ? 0.072 -7.981 -0.870 1.00 97.25 109 ARG A N 1
ATOM 810 C CA . ARG A 1 109 ? 0.109 -9.235 -0.110 1.00 97.25 109 ARG A CA 1
ATOM 811 C C . ARG A 1 109 ? 1.221 -9.222 0.928 1.00 97.25 109 ARG A C 1
ATOM 813 O O . ARG A 1 109 ? 0.931 -9.479 2.090 1.00 97.25 109 ARG A O 1
ATOM 820 N N . VAL A 1 110 ? 2.439 -8.830 0.552 1.00 97.44 110 VAL A N 1
ATOM 821 C CA . VAL A 1 110 ? 3.567 -8.683 1.492 1.00 97.44 110 VAL A CA 1
ATOM 822 C C . VAL A 1 110 ? 3.206 -7.725 2.634 1.00 97.44 110 VAL A C 1
ATOM 824 O O . VAL A 1 110 ? 3.434 -8.026 3.803 1.00 97.44 110 VAL A O 1
ATOM 827 N N . LEU A 1 111 ? 2.582 -6.588 2.312 1.00 98.06 111 LEU A N 1
ATOM 828 C CA . LEU A 1 111 ? 2.147 -5.605 3.310 1.00 98.06 111 LEU A CA 1
ATOM 829 C C . LEU A 1 111 ? 1.001 -6.116 4.195 1.00 98.06 111 LEU A C 1
ATOM 831 O O . LEU A 1 111 ? 0.974 -5.831 5.391 1.00 98.06 111 LEU A O 1
ATOM 835 N N . TYR A 1 112 ? 0.044 -6.842 3.617 1.00 97.94 112 TYR A N 1
ATOM 836 C CA . TYR A 1 112 ? -1.055 -7.465 4.351 1.00 97.94 112 TYR A CA 1
ATOM 837 C C . TYR A 1 112 ? -0.536 -8.529 5.320 1.00 97.94 112 TYR A C 1
ATOM 839 O O . TYR A 1 112 ? -0.870 -8.491 6.502 1.00 97.94 112 TYR A O 1
ATOM 847 N N . GLU A 1 113 ? 0.327 -9.430 4.852 1.00 97.44 113 GLU A N 1
ATOM 848 C CA . GLU A 1 113 ? 0.934 -10.490 5.660 1.00 97.44 113 GLU A CA 1
ATOM 849 C C . GLU A 1 113 ? 1.763 -9.927 6.816 1.00 97.44 113 GLU A C 1
ATOM 851 O O . GLU A 1 113 ? 1.675 -10.438 7.927 1.00 97.44 113 GLU A O 1
ATOM 856 N N . ALA A 1 114 ? 2.480 -8.822 6.600 1.00 98.06 114 ALA A N 1
ATOM 857 C CA . ALA A 1 114 ? 3.227 -8.148 7.659 1.00 98.06 114 ALA A CA 1
ATOM 858 C C . ALA A 1 114 ? 2.335 -7.541 8.759 1.00 98.06 114 ALA A C 1
ATOM 860 O O . ALA A 1 114 ? 2.798 -7.338 9.880 1.00 98.06 114 ALA A O 1
ATOM 861 N N . ALA A 1 115 ? 1.082 -7.195 8.443 1.00 97.69 115 ALA A N 1
ATOM 862 C CA . ALA A 1 115 ? 0.167 -6.504 9.355 1.00 97.69 115 ALA A CA 1
ATOM 863 C C . ALA A 1 115 ? -0.892 -7.425 9.984 1.00 97.69 115 ALA A C 1
ATOM 865 O O . ALA A 1 115 ? -1.428 -7.106 11.042 1.00 97.69 115 ALA A O 1
ATOM 866 N N . ARG A 1 116 ? -1.231 -8.549 9.339 1.00 96.56 116 ARG A N 1
ATOM 867 C CA . ARG A 1 116 ? -2.414 -9.370 9.670 1.00 96.56 116 ARG A CA 1
ATOM 868 C C . ARG A 1 116 ? -2.422 -9.963 1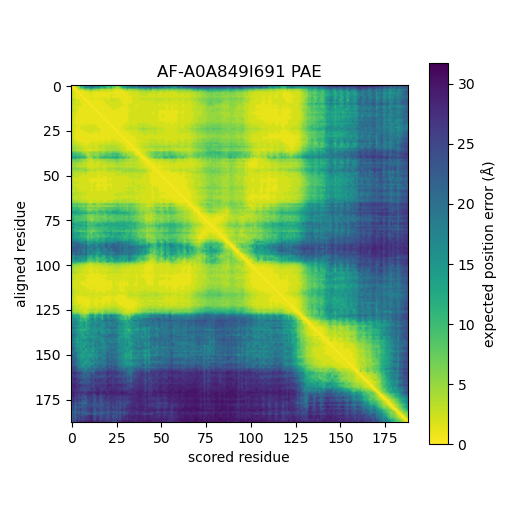1.080 1.00 96.56 116 ARG A C 1
ATOM 870 O O . ARG A 1 116 ? -3.496 -10.280 11.577 1.00 96.56 116 ARG A O 1
ATOM 877 N N . ASP A 1 117 ? -1.256 -10.117 11.703 1.00 96.56 117 ASP A N 1
ATOM 878 C CA . ASP A 1 117 ? -1.145 -10.699 13.044 1.00 96.56 117 ASP A CA 1
ATOM 879 C C . ASP A 1 117 ? -1.338 -9.644 14.154 1.00 96.56 117 ASP A C 1
ATOM 881 O O . ASP A 1 117 ? -1.591 -9.995 15.304 1.00 96.56 117 ASP A O 1
ATOM 885 N N . THR A 1 118 ? -1.258 -8.348 13.823 1.00 96.75 118 THR A N 1
ATOM 886 C CA . THR A 1 118 ? -1.370 -7.229 14.781 1.00 96.75 118 THR A CA 1
ATOM 887 C C . THR A 1 118 ? -2.507 -6.251 14.462 1.00 96.75 118 THR A C 1
ATOM 889 O O . THR A 1 118 ? -2.686 -5.253 15.164 1.00 96.75 118 THR A O 1
ATOM 892 N N . VAL A 1 119 ? -3.273 -6.511 13.401 1.00 98.25 119 VAL A N 1
ATOM 893 C CA . VAL A 1 119 ? -4.362 -5.665 12.898 1.00 98.25 119 VAL A CA 1
ATOM 894 C C . VAL A 1 119 ? -5.579 -6.535 12.607 1.00 98.25 119 VAL A C 1
ATOM 896 O O . VAL A 1 119 ? -5.465 -7.591 11.988 1.00 98.25 119 VAL A O 1
ATOM 899 N N . GLU A 1 120 ? -6.771 -6.072 12.985 1.00 98.19 120 GLU A N 1
ATOM 900 C CA . GLU A 1 120 ? -8.015 -6.757 12.635 1.00 98.19 120 GLU A CA 1
ATOM 901 C C . GLU A 1 120 ? -8.421 -6.427 11.191 1.00 98.19 120 GLU A C 1
ATOM 903 O O . GLU A 1 120 ? -8.669 -5.268 10.861 1.00 98.19 120 GLU A O 1
ATOM 908 N N . PHE A 1 121 ? -8.556 -7.436 10.330 1.00 98.06 121 PHE A N 1
ATOM 909 C CA . PHE A 1 121 ? -9.057 -7.262 8.964 1.00 98.06 121 PHE A CA 1
ATOM 910 C C . PHE A 1 121 ? -10.491 -7.776 8.824 1.00 98.06 121 PHE A C 1
ATOM 912 O O . PHE A 1 121 ? -10.782 -8.935 9.114 1.00 98.06 121 PHE A O 1
ATOM 919 N N . ARG A 1 122 ? -11.383 -6.925 8.308 1.00 97.62 122 ARG A N 1
ATOM 920 C CA . ARG A 1 122 ? -12.781 -7.248 8.001 1.00 97.62 122 ARG A CA 1
ATOM 921 C C . ARG A 1 122 ? -13.039 -7.118 6.507 1.00 97.62 122 ARG A C 1
ATOM 923 O O . ARG A 1 122 ? -13.245 -6.020 5.986 1.00 97.62 122 ARG A O 1
ATOM 930 N N . PHE A 1 123 ? -13.023 -8.254 5.824 1.00 97.19 123 PHE A N 1
ATOM 931 C CA . PHE A 1 123 ? -13.392 -8.354 4.415 1.00 97.19 123 PHE A CA 1
ATOM 932 C C . PHE A 1 123 ? -14.915 -8.438 4.241 1.00 97.19 123 PHE A C 1
ATOM 934 O O . PHE A 1 123 ? -15.643 -8.850 5.142 1.00 97.19 123 PHE A O 1
ATOM 941 N N . GLY A 1 124 ? -15.405 -8.025 3.073 1.00 96.50 124 GLY A N 1
ATOM 942 C CA . GLY A 1 124 ? -16.831 -7.922 2.765 1.00 96.50 124 GLY A CA 1
ATOM 943 C C . GLY A 1 124 ? -17.545 -6.753 3.456 1.00 96.50 124 GLY A C 1
ATOM 944 O O . GLY A 1 124 ? -18.769 -6.651 3.359 1.00 96.50 124 GLY A O 1
ATOM 945 N N . ASP A 1 125 ? -16.809 -5.854 4.116 1.00 95.25 125 ASP A N 1
ATOM 946 C CA . ASP A 1 125 ? -17.358 -4.736 4.883 1.00 95.25 125 ASP A CA 1
ATOM 947 C C . ASP A 1 125 ? -16.922 -3.379 4.309 1.00 95.25 125 ASP A C 1
ATOM 949 O O . ASP A 1 125 ? -15.919 -3.232 3.615 1.00 95.25 125 ASP A O 1
ATOM 953 N N . SER A 1 126 ? -17.728 -2.343 4.516 1.00 91.62 126 SER A N 1
ATOM 954 C CA . SER A 1 126 ? -17.428 -1.005 4.008 1.00 91.62 126 SER A CA 1
ATOM 955 C C . SER A 1 126 ? -18.192 0.076 4.750 1.00 91.62 126 SER A C 1
ATOM 957 O O . SER A 1 126 ? -19.375 -0.061 5.069 1.00 91.62 126 SER A O 1
ATOM 959 N N . ILE A 1 127 ? -17.540 1.224 4.913 1.00 89.31 127 ILE A N 1
ATOM 960 C CA . ILE A 1 127 ? -18.156 2.399 5.522 1.00 89.31 127 ILE A CA 1
ATOM 961 C C . ILE A 1 127 ? -19.332 2.869 4.655 1.00 89.31 127 ILE A C 1
ATOM 963 O O . ILE A 1 127 ? -19.218 3.067 3.441 1.00 89.31 127 ILE A O 1
ATOM 967 N N . ARG A 1 128 ? -20.491 3.061 5.286 1.00 83.19 128 ARG A N 1
ATOM 968 C CA . ARG A 1 128 ? -21.657 3.709 4.676 1.00 83.19 128 ARG A CA 1
ATOM 969 C C . ARG A 1 128 ? -21.596 5.204 4.981 1.00 83.19 128 ARG A C 1
ATOM 971 O O . ARG A 1 128 ? -21.341 5.591 6.116 1.00 83.19 128 ARG A O 1
ATOM 978 N N . GLY A 1 129 ? -21.844 6.047 3.977 1.00 73.19 129 GLY A N 1
ATOM 979 C CA . GLY A 1 129 ? -21.909 7.495 4.186 1.00 73.19 129 GLY A CA 1
ATOM 980 C C . GLY A 1 129 ? -23.008 7.856 5.190 1.00 73.19 129 GLY A C 1
ATOM 981 O O . GLY A 1 129 ? -24.155 7.444 5.016 1.00 73.19 129 GLY A O 1
ATOM 982 N N . GLN A 1 130 ? -22.659 8.619 6.225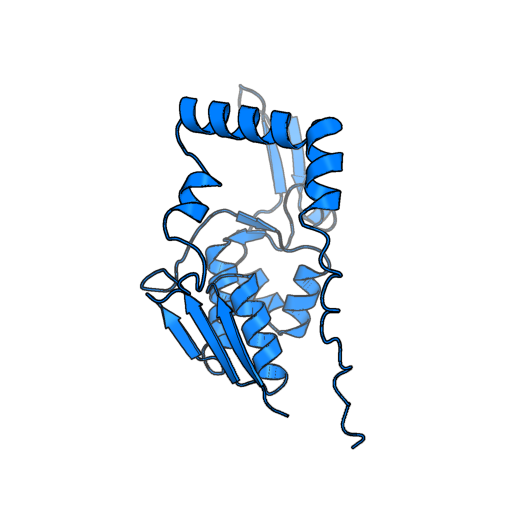 1.00 69.38 130 GLN A N 1
ATOM 983 C CA . GLN A 1 130 ? -23.606 9.158 7.202 1.00 69.38 130 GLN A CA 1
ATOM 984 C C . GLN A 1 130 ? -23.969 10.605 6.845 1.00 69.38 130 GLN A C 1
ATOM 986 O O . GLN A 1 130 ? -23.130 11.356 6.355 1.00 69.38 130 GLN A O 1
ATOM 991 N N . GLY A 1 131 ? -25.228 10.998 7.059 1.00 70.31 131 GLY A N 1
ATOM 992 C CA . GLY A 1 131 ? -25.681 12.388 6.883 1.00 70.31 131 GLY A CA 1
ATOM 993 C C . GLY A 1 131 ? -25.777 12.895 5.437 1.00 70.31 131 GLY A C 1
ATOM 994 O O . GLY A 1 131 ? -26.104 14.058 5.223 1.00 70.31 131 GLY A O 1
ATOM 995 N N . ILE A 1 132 ? -25.532 12.043 4.438 1.00 70.88 132 ILE A N 1
ATOM 996 C CA . ILE A 1 132 ? -25.614 12.404 3.019 1.00 70.88 132 ILE A CA 1
ATOM 997 C C . ILE A 1 132 ? -26.756 11.609 2.366 1.00 70.88 132 ILE A C 1
ATOM 999 O O . ILE A 1 132 ? -26.774 10.378 2.472 1.00 70.88 132 ILE A O 1
ATOM 1003 N N . PRO A 1 133 ? -27.702 12.259 1.657 1.00 79.19 133 PRO A N 1
ATOM 1004 C CA . PRO A 1 133 ? -28.729 11.551 0.902 1.00 79.19 133 PRO A CA 1
ATOM 1005 C C . PRO A 1 133 ? -28.093 10.542 -0.060 1.00 79.19 133 PRO A C 1
ATOM 1007 O O . PRO A 1 133 ? -27.170 10.892 -0.794 1.00 79.19 133 PRO A O 1
ATOM 1010 N N . LYS A 1 134 ? -28.614 9.308 -0.128 1.00 76.81 134 LYS A N 1
ATOM 1011 C CA . LYS A 1 134 ? -28.069 8.228 -0.988 1.00 76.81 134 LYS A CA 1
ATOM 1012 C C . LYS A 1 134 ? -27.895 8.632 -2.462 1.00 76.81 134 LYS A C 1
ATOM 1014 O O . LYS A 1 134 ? -27.117 8.017 -3.188 1.00 76.81 134 LYS A O 1
ATOM 1019 N N . ILE A 1 135 ? -28.628 9.651 -2.910 1.00 82.75 135 ILE A N 1
ATOM 1020 C CA . ILE A 1 135 ? -28.578 10.178 -4.273 1.00 82.75 135 ILE A CA 1
ATOM 1021 C C . ILE A 1 135 ? -27.430 11.172 -4.515 1.00 82.75 135 ILE A C 1
ATOM 1023 O O . ILE A 1 135 ? -26.982 11.301 -5.651 1.00 82.75 135 ILE A O 1
ATOM 1027 N N . ALA A 1 136 ? -26.902 11.833 -3.482 1.00 82.31 136 ALA A N 1
ATOM 1028 C CA . ALA A 1 136 ? -25.892 12.881 -3.639 1.00 82.31 136 ALA A CA 1
ATOM 1029 C C . ALA A 1 136 ? -24.578 12.385 -4.280 1.00 82.31 136 ALA A C 1
ATOM 1031 O O . ALA A 1 136 ? -24.138 13.022 -5.237 1.00 82.31 136 ALA A O 1
ATOM 1032 N N . PRO A 1 137 ? -23.989 11.230 -3.896 1.00 78.31 137 PRO A N 1
ATOM 1033 C CA . PRO A 1 137 ? -22.809 10.706 -4.592 1.00 78.31 137 PRO A CA 1
ATOM 1034 C C . PRO A 1 137 ? -23.072 10.399 -6.075 1.00 78.31 137 PRO A C 1
ATOM 1036 O O . PRO A 1 137 ? -22.204 10.610 -6.919 1.00 78.31 137 PRO A O 1
ATOM 1039 N N . LYS A 1 138 ? -24.285 9.930 -6.412 1.00 81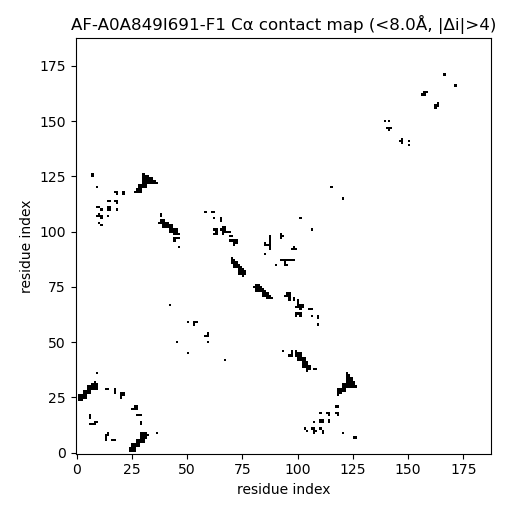.75 138 LYS A N 1
ATOM 1040 C CA . LYS A 1 138 ? -24.686 9.643 -7.801 1.00 81.75 138 LYS A CA 1
ATOM 1041 C C . LYS A 1 138 ? -24.888 10.921 -8.620 1.00 81.75 138 LYS A C 1
ATOM 1043 O O . LYS A 1 138 ? -24.491 10.956 -9.780 1.00 81.75 138 LYS A O 1
ATOM 1048 N N . LEU A 1 139 ? -25.469 11.963 -8.023 1.00 84.81 139 LEU A N 1
ATOM 1049 C CA . LEU A 1 139 ? -25.624 13.284 -8.645 1.00 84.81 139 LEU A CA 1
ATOM 1050 C C . LEU A 1 139 ? -24.275 13.973 -8.878 1.00 84.81 139 LEU A C 1
ATOM 1052 O O . LEU A 1 139 ? -24.100 14.631 -9.898 1.00 84.81 139 LEU A O 1
ATOM 1056 N N . ALA A 1 140 ? -23.321 13.795 -7.961 1.00 84.81 140 ALA A N 1
ATOM 1057 C CA . ALA A 1 140 ? -21.979 14.362 -8.068 1.00 84.81 140 ALA A CA 1
ATOM 1058 C C . ALA A 1 140 ? -21.082 13.635 -9.090 1.00 84.81 140 ALA A C 1
ATOM 1060 O O . ALA A 1 140 ? -20.090 14.201 -9.539 1.00 84.81 140 ALA A O 1
ATOM 1061 N N . ASN A 1 141 ? -21.420 12.398 -9.475 1.00 87.81 141 ASN A N 1
ATOM 1062 C CA . ASN A 1 141 ? -20.655 11.592 -10.433 1.00 87.81 141 ASN A CA 1
ATOM 1063 C C . ASN A 1 141 ? -21.573 10.917 -11.477 1.00 87.81 141 ASN A C 1
ATOM 1065 O O . ASN A 1 141 ? -21.697 9.684 -11.492 1.00 87.81 141 ASN A O 1
ATOM 1069 N N . PRO A 1 142 ? -22.248 11.700 -12.343 1.00 91.81 142 PRO A N 1
ATOM 1070 C CA . PRO A 1 142 ? -23.131 11.159 -13.366 1.00 91.81 142 PRO A CA 1
ATOM 1071 C C . PRO A 1 142 ? -22.332 10.366 -14.407 1.00 91.81 142 PRO A C 1
ATOM 1073 O O . PRO A 1 142 ? -21.292 10.807 -14.887 1.00 91.81 142 PRO A O 1
ATOM 1076 N N . LYS A 1 143 ? -22.845 9.196 -14.798 1.00 91.50 143 LYS A N 1
ATOM 1077 C CA . LYS A 1 143 ? -22.194 8.308 -15.782 1.00 91.50 143 LYS A CA 1
ATOM 1078 C C . LYS A 1 143 ? -22.726 8.457 -17.210 1.00 91.50 143 LYS A C 1
ATOM 1080 O O . LYS A 1 143 ? -22.194 7.845 -18.128 1.00 91.50 143 LYS A O 1
ATOM 1085 N N . THR A 1 144 ? -23.767 9.265 -17.419 1.00 94.88 144 THR A N 1
ATOM 1086 C CA . THR A 1 144 ? -24.375 9.481 -18.740 1.00 94.88 144 THR A CA 1
ATOM 1087 C C . THR A 1 144 ? -23.894 10.790 -19.362 1.00 94.88 144 THR A C 1
ATOM 1089 O O . THR A 1 144 ? -23.675 11.779 -18.661 1.00 94.88 144 THR A O 1
ATOM 1092 N N . ARG A 1 145 ? -23.783 10.837 -20.699 1.00 94.75 145 ARG A N 1
ATOM 1093 C CA . ARG A 1 145 ? -23.373 12.053 -21.434 1.00 94.75 145 ARG A CA 1
ATOM 1094 C C . ARG A 1 145 ? -24.260 13.260 -21.109 1.00 94.75 145 ARG A C 1
ATOM 1096 O O . ARG A 1 145 ? -23.754 14.366 -20.936 1.00 94.75 145 ARG A O 1
ATOM 1103 N N . LEU A 1 146 ? -25.573 13.041 -21.002 1.00 93.88 146 LEU A N 1
ATOM 1104 C CA . LEU A 1 146 ? -26.530 14.080 -20.620 1.00 93.88 146 LEU A CA 1
ATOM 1105 C C . LEU A 1 146 ? -26.301 14.552 -19.178 1.00 93.88 146 LEU A C 1
ATOM 1107 O O . LEU A 1 146 ? -26.228 15.754 -18.941 1.00 93.88 146 LEU A O 1
ATOM 1111 N N . GLY A 1 147 ? -26.122 13.625 -18.232 1.00 91.06 147 GLY A N 1
ATOM 1112 C CA . GLY A 1 147 ? -25.872 13.958 -16.830 1.00 91.06 147 GLY A CA 1
ATOM 1113 C C . GLY A 1 147 ? -24.581 14.754 -16.632 1.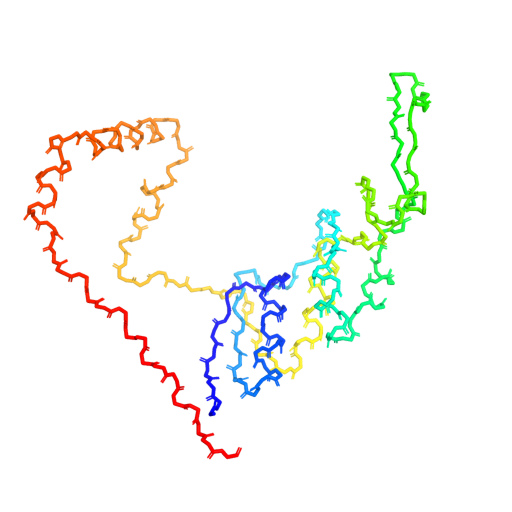00 91.06 147 GLY A C 1
ATOM 1114 O O . GLY A 1 147 ? -24.583 15.749 -15.914 1.00 91.06 147 GLY A O 1
ATOM 1115 N N . ILE A 1 148 ? -23.504 14.385 -17.332 1.00 93.75 148 ILE A N 1
ATOM 1116 C CA . ILE A 1 148 ? -22.231 15.127 -17.313 1.00 93.75 148 ILE A CA 1
ATOM 1117 C C . ILE A 1 148 ? -22.425 16.551 -17.856 1.00 93.75 148 ILE A C 1
ATOM 1119 O O . ILE A 1 148 ? -21.963 17.517 -17.250 1.00 93.75 148 ILE A O 1
ATOM 1123 N N . ARG A 1 149 ? -23.151 16.710 -18.973 1.00 94.94 149 ARG A N 1
ATOM 1124 C CA . ARG A 1 149 ? -23.451 18.036 -19.545 1.00 94.94 149 ARG A CA 1
ATOM 1125 C C . ARG A 1 149 ? -24.264 18.911 -18.591 1.00 94.94 149 ARG A C 1
ATOM 1127 O O . ARG A 1 149 ? -23.952 20.094 -18.459 1.00 94.94 149 ARG A O 1
ATOM 1134 N N . LEU A 1 150 ? -25.265 18.338 -17.923 1.00 93.81 150 LEU A N 1
ATOM 1135 C CA . LEU A 1 150 ? -26.083 19.039 -16.931 1.00 93.81 150 LEU A CA 1
ATOM 1136 C C . LEU A 1 150 ? -25.258 19.459 -15.711 1.00 93.81 150 LEU A C 1
ATOM 1138 O O . LEU A 1 150 ? -25.331 20.618 -15.307 1.00 93.81 150 LEU A O 1
ATOM 1142 N N . LEU A 1 151 ? -24.415 18.569 -15.181 1.00 91.94 151 LEU A N 1
ATOM 1143 C CA . LEU A 1 151 ? -23.514 18.892 -14.074 1.00 91.94 151 LEU A CA 1
ATOM 1144 C C . LEU A 1 151 ? -22.566 20.044 -14.442 1.00 91.94 151 LEU A C 1
ATOM 1146 O O . LEU A 1 151 ? -22.450 21.011 -13.694 1.00 91.94 151 LEU A O 1
ATOM 1150 N N . HIS A 1 152 ? -21.941 20.004 -15.622 1.00 91.81 152 HIS A N 1
ATOM 1151 C CA . HIS A 1 152 ? -21.069 21.088 -16.088 1.00 91.81 152 HIS A CA 1
ATOM 1152 C C . HIS A 1 152 ? -21.816 22.400 -16.361 1.00 91.81 152 HIS A C 1
ATOM 1154 O O . HIS A 1 152 ? -21.241 23.478 -16.209 1.00 91.81 152 HIS A O 1
ATOM 1160 N N . ALA A 1 153 ? -23.077 22.351 -16.795 1.00 93.12 153 ALA A N 1
ATOM 1161 C CA . ALA A 1 153 ? -23.902 23.551 -16.915 1.00 93.12 153 ALA A CA 1
ATOM 1162 C C . ALA A 1 153 ? -24.174 24.165 -15.533 1.00 93.12 153 ALA A C 1
ATOM 1164 O O . ALA A 1 153 ? -23.917 25.352 -15.338 1.00 93.12 153 ALA A O 1
ATOM 1165 N N . ALA A 1 154 ? -24.587 23.350 -14.559 1.00 88.75 154 ALA A N 1
ATOM 1166 C CA . ALA A 1 154 ? -24.822 23.790 -13.187 1.00 88.75 154 ALA A CA 1
ATOM 1167 C C . ALA A 1 154 ? -23.554 24.371 -12.534 1.00 88.75 154 ALA A C 1
ATOM 1169 O O . ALA A 1 154 ? -23.606 25.456 -11.960 1.00 88.75 154 ALA A O 1
ATOM 1170 N N . LEU A 1 155 ? -22.398 23.710 -12.685 1.00 89.12 155 LEU A N 1
ATOM 1171 C CA . LEU A 1 155 ? -21.115 24.195 -12.159 1.00 89.12 155 LEU A CA 1
ATOM 1172 C C . LEU A 1 155 ? -20.675 25.519 -12.800 1.00 89.12 155 LEU A C 1
ATOM 1174 O O . LEU A 1 155 ? -20.174 26.394 -12.097 1.00 89.12 155 LEU A O 1
ATOM 1178 N N . ARG A 1 156 ? -20.895 25.700 -14.111 1.00 87.56 156 ARG A N 1
ATOM 1179 C CA . ARG A 1 156 ? -20.614 26.973 -14.800 1.00 87.56 156 ARG A CA 1
ATOM 1180 C C . ARG A 1 156 ? -21.503 28.107 -14.310 1.00 87.56 156 ARG A C 1
ATOM 1182 O O . ARG A 1 156 ? -21.024 29.220 -14.148 1.00 87.56 156 ARG A O 1
ATOM 1189 N N . ILE A 1 157 ? -22.781 27.834 -14.057 1.00 87.06 157 ILE A N 1
ATOM 1190 C CA . ILE A 1 157 ? -23.697 28.831 -13.490 1.00 87.06 157 ILE A CA 1
ATOM 1191 C C . ILE A 1 157 ? -23.253 29.187 -12.067 1.00 87.06 157 ILE A C 1
ATOM 1193 O O . ILE A 1 157 ? -23.119 30.366 -11.739 1.00 87.06 157 ILE A O 1
ATOM 1197 N N . ALA A 1 158 ? -22.940 28.181 -11.248 1.00 80.12 158 ALA A N 1
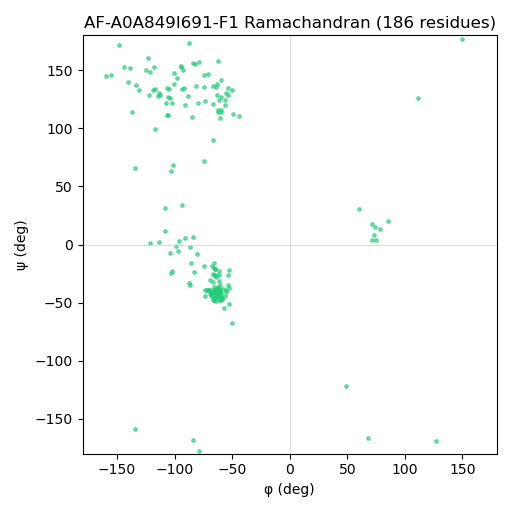ATOM 1198 C CA . ALA A 1 158 ? -22.480 28.365 -9.875 1.00 80.12 158 ALA A CA 1
ATOM 1199 C C . ALA A 1 158 ? -21.155 29.147 -9.768 1.00 80.12 158 ALA A C 1
ATOM 1201 O O . ALA A 1 158 ? -20.915 29.811 -8.760 1.00 80.12 158 ALA A O 1
ATOM 1202 N N . SER A 1 159 ? -20.302 29.112 -10.799 1.00 80.25 159 SER A N 1
ATOM 1203 C CA . SER A 1 159 ? -19.034 29.850 -10.831 1.00 80.25 159 SER A CA 1
ATOM 1204 C C . SER A 1 159 ? -19.147 31.292 -11.345 1.00 80.25 159 SER A C 1
ATOM 1206 O O . SER A 1 159 ? -18.153 32.022 -11.320 1.00 80.25 159 SER A O 1
ATOM 1208 N N . THR A 1 160 ? -20.336 31.750 -11.757 1.00 87.12 160 THR A N 1
ATOM 1209 C CA . THR A 1 160 ? -20.540 33.141 -12.192 1.00 87.12 160 THR A CA 1
ATOM 1210 C C . THR A 1 160 ? -20.473 34.138 -11.025 1.00 87.12 160 THR A C 1
ATOM 1212 O O . THR A 1 160 ? -20.876 33.851 -9.895 1.00 87.12 160 THR A O 1
ATOM 1215 N N . ARG A 1 161 ? -19.972 35.357 -11.298 1.00 75.88 161 ARG A N 1
ATOM 1216 C CA . ARG A 1 161 ? -19.762 36.414 -10.283 1.00 75.88 161 ARG A CA 1
ATOM 1217 C C . ARG A 1 161 ? -21.027 36.754 -9.484 1.00 75.88 161 ARG A C 1
ATOM 1219 O O . ARG A 1 161 ? -20.931 36.946 -8.277 1.00 75.88 161 ARG A O 1
ATOM 1226 N N . GLY A 1 162 ? -22.194 36.794 -10.130 1.00 77.94 162 GLY A N 1
ATOM 1227 C CA . GLY A 1 162 ? -23.463 37.119 -9.467 1.00 77.94 162 GLY A CA 1
ATOM 1228 C C . GLY A 1 162 ? -23.892 36.064 -8.444 1.00 77.94 162 GLY A C 1
ATOM 1229 O O . GLY A 1 162 ? -24.291 36.405 -7.334 1.00 77.94 162 GLY A O 1
ATOM 1230 N N . VAL A 1 163 ? -23.724 34.781 -8.773 1.00 73.75 163 VAL A N 1
ATOM 1231 C CA . VAL A 1 163 ? -24.083 33.671 -7.878 1.00 73.75 163 VAL A CA 1
ATOM 1232 C C . VAL A 1 163 ? -23.120 33.585 -6.691 1.00 73.75 163 VAL A C 1
ATOM 1234 O O . VAL A 1 163 ? -23.567 33.402 -5.560 1.00 73.75 163 VAL A O 1
ATOM 1237 N N . ARG A 1 164 ? -21.814 33.814 -6.905 1.00 69.69 164 ARG A N 1
ATOM 1238 C CA . ARG A 1 164 ? -20.820 33.883 -5.814 1.00 69.69 164 ARG A CA 1
ATOM 1239 C C . ARG A 1 164 ? -21.127 34.979 -4.791 1.00 69.69 164 ARG A C 1
ATOM 1241 O O . ARG A 1 164 ? -20.996 34.734 -3.596 1.00 69.69 164 ARG A O 1
ATOM 1248 N N . LEU A 1 165 ? -21.547 36.162 -5.245 1.00 68.00 165 LEU A N 1
ATOM 1249 C CA . LEU A 1 165 ? -21.880 37.289 -4.364 1.00 68.00 165 LEU A CA 1
ATOM 1250 C C . LEU A 1 165 ? -23.105 36.999 -3.486 1.00 68.00 165 LEU A C 1
ATOM 1252 O O . LEU A 1 165 ? -23.122 37.348 -2.307 1.00 68.00 165 LEU A O 1
ATOM 1256 N N . ILE A 1 166 ? -24.112 36.326 -4.044 1.00 71.50 166 ILE A N 1
ATOM 1257 C CA . ILE A 1 166 ? -25.330 35.946 -3.318 1.00 71.50 166 ILE A CA 1
ATOM 1258 C C . ILE A 1 166 ? -25.039 34.799 -2.341 1.00 71.50 166 ILE A C 1
ATOM 1260 O O . ILE A 1 166 ? -25.433 34.863 -1.177 1.00 71.50 166 ILE A O 1
ATOM 1264 N N . ALA A 1 167 ? -24.287 33.783 -2.773 1.00 64.12 167 ALA A N 1
ATOM 1265 C CA . ALA A 1 167 ? -23.908 32.657 -1.924 1.00 64.12 167 ALA A CA 1
ATOM 1266 C C . ALA A 1 167 ? -23.025 33.095 -0.741 1.00 64.12 167 ALA A C 1
ATOM 1268 O O . ALA A 1 167 ? -23.252 32.654 0.383 1.00 64.12 167 ALA A O 1
ATOM 1269 N N . GLY A 1 168 ? -22.087 34.024 -0.965 1.00 62.16 168 GLY A N 1
ATOM 1270 C CA . GLY A 1 168 ? -21.270 34.623 0.095 1.00 62.16 168 GLY A CA 1
ATOM 1271 C C . GLY A 1 168 ? -22.071 35.451 1.108 1.00 62.16 168 GLY A C 1
ATOM 1272 O O . GLY A 1 168 ? -21.622 35.628 2.236 1.00 62.16 168 GLY A O 1
ATOM 1273 N N . ARG A 1 169 ? -23.274 35.922 0.761 1.00 63.66 169 ARG A N 1
ATOM 1274 C CA . ARG A 1 169 ? -24.182 36.602 1.701 1.00 63.66 169 ARG A CA 1
ATOM 1275 C C . ARG A 1 169 ? -25.081 35.640 2.479 1.00 63.66 169 ARG A C 1
ATOM 1277 O O . ARG A 1 169 ? -25.363 35.911 3.639 1.00 63.66 169 ARG A O 1
ATOM 1284 N N . LEU A 1 170 ? -25.526 34.540 1.863 1.00 64.19 170 LEU A N 1
ATOM 1285 C CA . LEU A 1 170 ? -26.450 33.582 2.491 1.00 64.19 170 LEU A CA 1
ATOM 1286 C C . LEU A 1 170 ? -25.761 32.482 3.316 1.00 64.19 170 LEU A C 1
ATOM 1288 O O . LEU A 1 170 ? -26.333 32.020 4.298 1.00 64.19 170 LEU A O 1
ATOM 1292 N N . PHE A 1 171 ? -24.569 32.032 2.912 1.00 60.78 171 PHE A N 1
ATOM 1293 C CA . PHE A 1 171 ? -23.944 30.812 3.449 1.00 60.78 171 PHE A CA 1
ATOM 1294 C C . PHE A 1 171 ? -22.664 31.047 4.256 1.00 60.78 171 PHE A C 1
ATOM 1296 O O . PHE A 1 171 ? -22.073 30.087 4.751 1.00 60.78 171 PHE A O 1
ATOM 1303 N N . SER A 1 172 ? -22.254 32.300 4.452 1.00 52.94 172 SER A N 1
ATOM 1304 C CA . SER A 1 172 ? -21.125 32.650 5.321 1.00 52.94 172 SER A CA 1
ATOM 1305 C C . SER A 1 172 ? -21.514 32.530 6.796 1.00 52.94 172 SER A C 1
ATOM 1307 O O . SER A 1 172 ? -21.672 33.524 7.498 1.00 52.94 172 SER A O 1
ATOM 1309 N N . ARG A 1 173 ? -21.670 31.301 7.294 1.00 55.12 173 ARG A N 1
ATOM 1310 C CA . ARG A 1 173 ? -21.393 31.039 8.710 1.00 55.12 173 ARG A CA 1
ATOM 1311 C C . ARG A 1 173 ? -19.872 31.045 8.877 1.00 55.12 173 ARG A C 1
ATOM 1313 O O . ARG A 1 173 ? -19.199 30.446 8.035 1.00 55.12 173 ARG A O 1
ATOM 1320 N N . PRO A 1 174 ? -19.315 31.693 9.916 1.00 59.28 174 PRO A N 1
ATOM 1321 C CA . PRO A 1 174 ? -17.889 31.579 10.181 1.00 59.28 174 PRO A CA 1
ATOM 1322 C C . PRO A 1 174 ? -17.555 30.085 10.322 1.00 59.28 174 PRO A C 1
ATOM 1324 O O . PRO A 1 174 ? -18.293 29.373 11.016 1.00 59.28 174 PRO A O 1
ATOM 1327 N N . PRO A 1 175 ? -16.523 29.574 9.626 1.00 53.25 175 PRO A N 1
ATOM 1328 C CA . PRO A 1 175 ? -16.126 28.185 9.771 1.00 53.25 175 PRO A CA 1
ATOM 1329 C C . PRO A 1 175 ? -15.840 27.942 11.250 1.00 53.25 175 PRO A C 1
ATOM 1331 O O . PRO A 1 175 ? -15.059 28.668 11.865 1.00 53.25 175 PRO A O 1
ATOM 1334 N N . LYS A 1 176 ? -16.511 26.946 11.838 1.00 56.50 176 LYS A N 1
ATOM 1335 C CA . LYS A 1 176 ? -16.141 26.472 13.169 1.00 56.50 176 LYS A CA 1
ATOM 1336 C C . LYS A 1 176 ? -14.698 26.003 13.025 1.00 56.50 176 LYS A C 1
ATOM 1338 O O . LYS A 1 176 ? -14.446 25.126 12.197 1.00 56.50 176 LYS A O 1
ATOM 1343 N N . ALA A 1 177 ? -13.772 26.667 13.717 1.00 58.69 177 ALA A N 1
ATOM 1344 C CA . ALA A 1 177 ? -12.362 26.317 13.640 1.00 58.69 177 ALA A CA 1
ATOM 1345 C C . ALA A 1 177 ? -12.248 24.802 13.867 1.00 58.69 177 ALA A C 1
ATOM 1347 O O . ALA A 1 177 ? -12.929 24.294 14.768 1.00 58.69 177 ALA A O 1
ATOM 1348 N N . PRO A 1 178 ? -11.488 24.067 13.035 1.00 54.59 178 PRO A N 1
ATOM 1349 C CA . PRO A 1 178 ? -11.195 22.683 13.352 1.00 54.59 178 PRO A CA 1
ATOM 1350 C C . PRO A 1 178 ? -10.604 22.686 14.759 1.00 54.59 178 PRO A C 1
ATOM 1352 O O . PRO A 1 178 ? -9.724 23.499 15.048 1.00 54.59 178 PRO A O 1
ATOM 1355 N N . ASP A 1 179 ? -11.146 21.854 15.641 1.00 65.12 179 ASP A N 1
ATOM 1356 C CA . ASP A 1 179 ? -10.558 21.651 16.956 1.00 65.12 179 ASP A CA 1
ATOM 1357 C C . ASP A 1 179 ? -9.215 20.952 16.737 1.00 65.12 179 ASP A C 1
ATOM 1359 O O . ASP A 1 179 ? -9.132 19.737 16.583 1.00 65.12 179 ASP A O 1
ATOM 1363 N N . ILE A 1 180 ? -8.184 21.779 16.582 1.00 53.38 180 ILE A N 1
ATOM 1364 C CA . ILE A 1 180 ? -6.782 21.395 16.487 1.00 53.38 180 ILE A CA 1
ATOM 1365 C C . ILE A 1 180 ? -6.147 21.449 17.868 1.00 53.38 180 ILE A C 1
ATOM 1367 O O . ILE A 1 180 ? -4.984 21.840 17.966 1.00 53.38 180 ILE A O 1
ATOM 1371 N N . SER A 1 181 ? -6.896 21.125 18.932 1.00 57.62 181 SER A N 1
ATOM 1372 C CA . SER A 1 181 ? -6.283 20.870 20.232 1.00 57.62 181 SER A CA 1
ATOM 1373 C C . SER A 1 181 ? -5.064 19.986 19.994 1.00 57.62 181 SER A C 1
ATOM 1375 O O . SER A 1 181 ? -5.143 18.862 19.496 1.00 57.62 181 SER A O 1
ATOM 1377 N N . VAL A 1 182 ? -3.902 20.601 20.209 1.00 52.28 182 VAL A N 1
ATOM 1378 C CA . VAL A 1 182 ? -2.611 19.946 20.110 1.00 52.28 182 VAL A CA 1
ATOM 1379 C C . VAL A 1 182 ? -2.725 18.781 21.070 1.00 52.28 182 VAL A C 1
ATOM 1381 O O . VAL A 1 182 ? -3.039 19.003 22.238 1.00 52.28 182 VAL A O 1
ATOM 1384 N N . TYR A 1 183 ? -2.567 17.555 20.569 1.00 54.31 183 TYR A N 1
ATOM 1385 C CA . TYR A 1 183 ? -2.491 16.388 21.434 1.00 54.31 183 TYR A CA 1
ATOM 1386 C C . TYR A 1 183 ? -1.467 16.715 22.517 1.00 54.31 183 TYR A C 1
ATOM 1388 O O . TYR A 1 183 ? -0.291 16.911 22.206 1.00 54.31 183 TYR A O 1
ATOM 1396 N N . GLU A 1 184 ? -1.917 16.858 23.763 1.00 52.4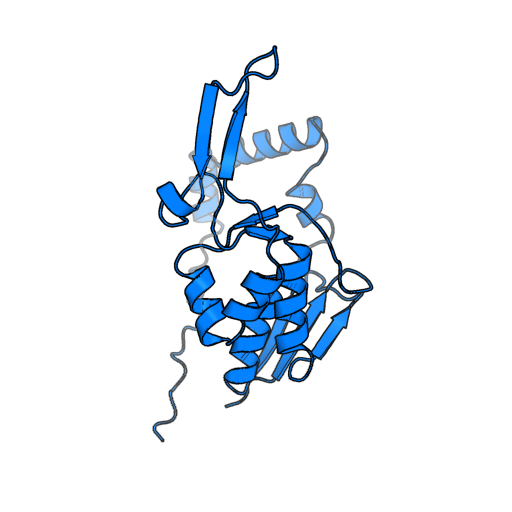7 184 GLU A N 1
ATOM 1397 C CA . GLU A 1 184 ? -1.002 17.033 24.877 1.00 52.47 184 GLU A CA 1
ATOM 1398 C C . GLU A 1 184 ? -0.132 15.780 24.901 1.00 52.47 184 GLU A C 1
ATOM 1400 O O . GLU A 1 184 ? -0.608 14.676 25.176 1.00 52.47 184 GLU A O 1
ATOM 1405 N N . HIS A 1 185 ? 1.138 15.931 24.527 1.00 48.75 185 HIS A N 1
ATOM 1406 C CA . HIS A 1 185 ? 2.128 14.909 24.799 1.00 48.75 185 HIS A CA 1
ATOM 1407 C C . HIS A 1 185 ? 2.201 14.787 26.321 1.00 48.75 185 HIS A C 1
ATOM 1409 O O . HIS A 1 185 ? 2.585 15.766 26.969 1.00 48.75 185 HIS A O 1
ATOM 1415 N N . PRO A 1 186 ? 1.836 13.640 26.925 1.00 45.88 186 PRO A N 1
ATOM 1416 C CA . PRO A 1 186 ? 2.178 13.429 28.315 1.00 45.88 186 PRO A CA 1
ATOM 1417 C C . PRO A 1 186 ? 3.705 13.431 28.375 1.00 45.88 186 PRO A C 1
ATOM 1419 O O . PRO A 1 186 ? 4.357 12.584 27.767 1.00 45.88 186 PRO A O 1
ATOM 1422 N N . ALA A 1 187 ? 4.268 14.438 29.038 1.00 50.78 187 ALA A N 1
ATOM 1423 C CA . ALA A 1 187 ? 5.669 14.424 29.410 1.00 50.78 187 ALA A CA 1
ATOM 1424 C C . ALA A 1 187 ? 5.884 13.204 30.314 1.00 50.78 187 ALA A C 1
ATOM 1426 O O . ALA A 1 187 ? 5.303 13.122 31.399 1.00 50.78 187 ALA A O 1
ATOM 1427 N N . GLY A 1 188 ? 6.662 12.246 29.823 1.00 45.44 188 GLY A N 1
ATOM 1428 C CA . GLY A 1 188 ? 7.060 11.029 30.519 1.00 45.44 188 GLY A CA 1
ATOM 1429 C C . GLY A 1 188 ? 8.283 10.452 29.845 1.00 45.44 188 GLY A C 1
ATOM 1430 O O . GLY A 1 188 ? 8.126 9.998 28.691 1.00 45.44 188 GLY A O 1
#

Nearest PDB structures (foldseek):
  5tui-assembly2_B  TM=8.884E-01  e=8.075E-11  uncultured bacterium
  5tue-assembly1_A  TM=8.966E-01  e=7.571E-11  uncultured bacterium
  5tue-assembly2_B  TM=8.678E-01  e=6.239E-11  uncultured bacterium
  8twf-assembly1_C  TM=8.189E-01  e=3.724E-11  Legionella massiliensis
  5tuk-assembly2_B  TM=7.796E-01  e=5.484E-11  uncultured bacterium

InterPro domains:
  IPR002938 FAD-binding domain [PF01494] (4-125)
  IPR036188 FAD/NAD(P)-binding domain superfamily [G3DSA:3.50.50.60] (7-129)
  IPR036188 FAD/NAD(P)-binding domain superfamily [SSF51905] (4-126)
  IPR051704 Flavin-dependent aromatic-ring hydroxylase [PTHR46865] (2-128)

Mean predicted aligned error: 12.32 Å